Protein AF-A0A0E4CWG3-F1 (afdb_monomer)

Sequence (266 aa):
MKKIKLLLVSVLAFASIASSASASPVNPDKNQQAAKTTTDVVVDGTLVGTRTTSIELKRESIGDNVTVNMISTTHYDLLPSATNEQKDFYQDKTESTVIEKADNQYYVDGVKLDDTATTEPIIDLGVNKNPLNALAASTDSGGIPEISHYYGNYQTYYFASYDSFKFWTGWGPAGNSVQKSNVSINNPYTSLAIMNISSFASYHSSMKLNTLSLMEILGLAAINIPDVIGAIVAGGAAAVQASMVYDAYNNAHDTLSAAYGYISHM

Organism: NCBI:txid1073571

Foldseek 3Di:
DDDDPPPPPPPPQPQPDDPPPPPDPDDQPLQKDKDKGKGFQAFQNDGFWIKIKMWIWGWDDDPPKIKIKIKIWIDTDTDPPHDPVRVVVDHIDIDIWIWIQDPNWIDINNHTDDPPPAPAFADDPDDDDDDDDDPDPFPTKAADVQAWIKGHDLFFIKTKHALAADRRHYRGYDHDMDIDGRHGPPPPLNSLLSSLRSQLRVLSVQLVVLLVVLCVVVVHSGDHPCRLSVQLRVGDPSNNSSVSNVVSRVSSSVSRNSSRVSRVVD

Secondary structure (DSSP, 8-state):
-----------------------S-----TTEEEEEEEEEEEETTEEEEEEEEEEEEEEEEETTEEEEEEEEEEEEEE-TTS-HHHHHHS--EEEEEEEEEETTEEEETTEEPPTTS--S-S-------------TT-SEEEEETTTEEEEE-SSEEEEEEEEEEETTTTSEEEEEEEEEEEEETTSTTHHHHHHHHHHHHHHHHHHHHHHHHHHHHHT-S---HHHHHHHHHH-SHHHHHHHHHHHHHHHHHHHHHHHHHHHHT-

Structure (mmCIF, N/CA/C/O backbone):
data_AF-A0A0E4CWG3-F1
#
_entry.id   AF-A0A0E4CWG3-F1
#
loop_
_atom_site.group_PDB
_atom_site.id
_atom_site.type_symbol
_atom_site.label_atom_id
_atom_site.label_alt_id
_atom_site.label_comp_id
_atom_site.label_asym_id
_atom_site.label_entity_id
_atom_site.label_seq_id
_atom_site.pdbx_PDB_ins_code
_atom_site.Cartn_x
_atom_site.Cartn_y
_atom_site.Cartn_z
_atom_site.occupancy
_atom_site.B_iso_or_equiv
_atom_site.auth_seq_id
_atom_site.auth_comp_id
_atom_site.auth_asym_id
_atom_site.auth_atom_id
_atom_site.pdbx_PDB_model_num
ATOM 1 N N . MET A 1 1 ? 36.899 -33.242 -3.451 1.00 35.16 1 MET A N 1
ATOM 2 C CA . MET A 1 1 ? 36.875 -32.565 -2.130 1.00 35.16 1 MET A CA 1
ATOM 3 C C . MET A 1 1 ? 37.228 -31.095 -2.309 1.00 35.16 1 MET A C 1
ATOM 5 O O . MET A 1 1 ? 38.195 -30.835 -3.010 1.00 35.16 1 MET A O 1
ATOM 9 N N . LYS A 1 2 ? 36.501 -30.208 -1.601 1.00 25.72 2 LYS A N 1
ATOM 10 C CA . LYS A 1 2 ? 36.648 -28.733 -1.488 1.00 25.72 2 LYS A CA 1
ATOM 11 C C . LYS A 1 2 ? 36.091 -27.924 -2.677 1.00 25.72 2 LYS A C 1
ATOM 13 O O . LYS A 1 2 ? 36.532 -28.133 -3.789 1.00 25.72 2 LYS A O 1
ATOM 18 N N . LYS A 1 3 ? 35.175 -26.959 -2.530 1.00 26.09 3 LYS A N 1
ATOM 19 C CA . LYS A 1 3 ? 34.347 -26.465 -1.410 1.00 26.09 3 LYS A CA 1
ATOM 20 C C . LYS A 1 3 ? 33.074 -25.874 -2.041 1.00 26.09 3 LYS A C 1
ATOM 22 O O . LYS A 1 3 ? 33.179 -25.006 -2.898 1.00 26.09 3 LYS A O 1
ATOM 27 N N . ILE A 1 4 ? 31.905 -26.331 -1.597 1.00 32.53 4 ILE A N 1
ATOM 28 C CA . ILE A 1 4 ? 30.614 -25.678 -1.846 1.00 32.53 4 ILE A CA 1
ATOM 29 C C . ILE A 1 4 ? 30.658 -24.313 -1.145 1.00 32.53 4 ILE A C 1
ATOM 31 O O . ILE A 1 4 ? 30.843 -24.258 0.070 1.00 32.53 4 ILE A O 1
ATOM 35 N N . LYS A 1 5 ? 30.525 -23.219 -1.900 1.00 24.06 5 LYS A N 1
ATOM 36 C CA . LYS A 1 5 ? 30.144 -21.911 -1.355 1.00 24.06 5 LYS A CA 1
ATOM 37 C C . LYS A 1 5 ? 28.658 -21.727 -1.637 1.00 24.06 5 LYS A C 1
ATOM 39 O O . LYS A 1 5 ? 28.269 -21.185 -2.662 1.00 24.06 5 LYS A O 1
ATOM 44 N N . LEU A 1 6 ? 27.855 -22.271 -0.731 1.00 24.25 6 LEU A N 1
ATOM 45 C CA . LEU A 1 6 ? 26.431 -22.007 -0.623 1.00 24.25 6 LEU A CA 1
ATOM 46 C C . LEU A 1 6 ? 26.303 -20.592 -0.040 1.00 24.25 6 LEU A C 1
ATOM 48 O O . LEU A 1 6 ? 26.541 -20.396 1.149 1.00 24.25 6 LEU A O 1
ATOM 52 N N . LEU A 1 7 ? 26.024 -19.597 -0.878 1.00 25.14 7 LEU A N 1
ATOM 53 C CA . LEU A 1 7 ? 25.615 -18.275 -0.410 1.00 25.14 7 LEU A CA 1
ATOM 54 C C . LEU A 1 7 ? 24.086 -18.304 -0.319 1.00 25.14 7 LEU A C 1
ATOM 56 O O . LEU A 1 7 ? 23.386 -17.961 -1.265 1.00 25.14 7 LEU A O 1
ATOM 60 N N . LEU A 1 8 ? 23.577 -18.795 0.817 1.00 24.08 8 LEU A N 1
ATOM 61 C CA . LEU A 1 8 ? 22.248 -18.408 1.284 1.00 24.08 8 LEU A CA 1
ATOM 62 C C . LEU A 1 8 ? 22.321 -16.902 1.542 1.00 24.08 8 LEU A C 1
ATOM 64 O O . LEU A 1 8 ? 22.876 -16.482 2.555 1.00 24.08 8 LEU A O 1
ATOM 68 N N . VAL A 1 9 ? 21.781 -16.086 0.642 1.00 24.75 9 VAL A N 1
ATOM 69 C CA . VAL A 1 9 ? 21.406 -14.715 0.999 1.00 24.75 9 VAL A CA 1
ATOM 70 C C . VAL A 1 9 ? 19.991 -14.801 1.555 1.00 24.75 9 VAL A C 1
ATOM 72 O O . VAL A 1 9 ? 18.997 -14.563 0.882 1.00 24.75 9 VAL A O 1
ATOM 75 N N . SER A 1 10 ? 19.911 -15.261 2.801 1.00 24.61 10 SER A N 1
ATOM 76 C CA . SER A 1 10 ? 18.737 -15.099 3.643 1.00 24.61 10 SER A CA 1
ATOM 77 C C . SER A 1 10 ? 18.648 -13.621 4.016 1.00 24.61 10 SER A C 1
ATOM 79 O O . SER A 1 10 ? 19.323 -13.180 4.948 1.00 24.61 10 SER A O 1
ATOM 81 N N . VAL A 1 11 ? 17.853 -12.844 3.281 1.00 27.64 11 VAL A N 1
ATOM 82 C CA . VAL A 1 11 ? 17.458 -11.503 3.723 1.00 27.64 11 VAL A CA 1
ATOM 83 C C . VAL A 1 11 ? 16.444 -11.693 4.851 1.00 27.64 11 VAL A C 1
ATOM 85 O O . VAL A 1 11 ? 15.237 -11.722 4.633 1.00 27.64 11 VAL A O 1
ATOM 88 N N . LEU A 1 12 ? 16.945 -11.900 6.072 1.00 25.50 12 LEU A N 1
ATOM 89 C CA . LEU A 1 12 ? 16.175 -11.588 7.270 1.00 25.50 12 LEU A CA 1
ATOM 90 C C . LEU A 1 12 ? 16.047 -10.063 7.303 1.00 25.50 12 LEU A C 1
ATOM 92 O O . LEU A 1 12 ? 16.947 -9.370 7.774 1.00 25.50 12 LEU A O 1
ATOM 96 N N . ALA A 1 13 ? 14.942 -9.545 6.773 1.00 26.50 13 ALA A N 1
ATOM 97 C CA . ALA A 1 13 ? 14.514 -8.190 7.073 1.00 26.50 13 ALA A CA 1
ATOM 98 C C . ALA A 1 13 ? 14.106 -8.169 8.552 1.00 26.50 13 ALA A C 1
ATOM 100 O O . ALA A 1 13 ? 13.022 -8.619 8.927 1.00 26.50 13 ALA A O 1
ATOM 101 N N . PHE A 1 14 ? 15.019 -7.724 9.412 1.00 25.73 14 PHE A N 1
ATOM 102 C CA . PHE A 1 14 ? 14.697 -7.414 10.795 1.00 25.73 14 PHE A CA 1
ATOM 103 C C . PHE A 1 14 ? 13.795 -6.180 10.791 1.00 25.73 14 PHE A C 1
ATOM 105 O O . PHE A 1 14 ? 14.273 -5.057 10.678 1.00 25.73 14 PHE A O 1
ATOM 112 N N . ALA A 1 15 ? 12.485 -6.387 10.918 1.00 29.69 15 ALA A N 1
ATOM 113 C CA . ALA A 1 15 ? 11.598 -5.331 11.375 1.00 29.69 15 ALA A CA 1
ATOM 114 C C . ALA A 1 15 ? 11.990 -5.021 12.826 1.00 29.69 15 ALA A C 1
ATOM 116 O O . ALA A 1 15 ? 11.750 -5.821 13.733 1.00 29.69 15 ALA A O 1
ATOM 117 N N . SER A 1 16 ? 12.655 -3.890 13.055 1.00 27.64 16 SER A N 1
ATOM 118 C CA . SER A 1 16 ? 12.781 -3.340 14.397 1.00 27.64 16 SER A CA 1
ATOM 119 C C . SER A 1 16 ? 11.376 -2.973 14.864 1.00 27.64 16 SER A C 1
ATOM 121 O O . SER A 1 16 ? 10.745 -2.042 14.367 1.00 27.64 16 SER A O 1
ATOM 123 N N . ILE A 1 17 ? 10.866 -3.771 15.801 1.00 36.44 17 ILE A N 1
ATOM 124 C CA . ILE A 1 17 ? 9.647 -3.483 16.550 1.00 36.44 17 ILE A CA 1
ATOM 125 C C . ILE A 1 17 ? 9.762 -2.049 17.066 1.00 36.44 17 ILE A C 1
ATOM 127 O O . ILE A 1 17 ? 10.782 -1.670 17.648 1.00 36.44 17 ILE A O 1
ATOM 131 N N . ALA A 1 18 ? 8.726 -1.260 16.791 1.00 36.38 18 ALA A N 1
ATOM 132 C CA . ALA A 1 18 ? 8.641 0.140 17.150 1.00 36.38 18 ALA A CA 1
ATOM 133 C C . ALA A 1 18 ? 9.051 0.356 18.612 1.00 36.38 18 ALA A C 1
ATOM 135 O O . ALA A 1 18 ? 8.458 -0.202 19.536 1.00 36.38 18 ALA A O 1
ATOM 136 N N . SER A 1 19 ? 10.034 1.228 18.826 1.00 30.53 19 SER A N 1
ATOM 137 C CA . SER A 1 19 ? 10.180 1.915 20.099 1.00 30.53 19 SER A CA 1
ATOM 138 C C . SER A 1 19 ? 8.926 2.764 20.275 1.00 30.53 19 SER A C 1
ATOM 140 O O . SER A 1 19 ? 8.852 3.885 19.771 1.00 30.53 19 SER A O 1
ATOM 142 N N . SER A 1 20 ? 7.919 2.250 20.979 1.00 35.59 20 SER A N 1
ATOM 143 C CA . SER A 1 20 ? 6.943 3.126 21.610 1.00 35.59 20 SER A CA 1
ATOM 144 C C . SER A 1 20 ? 7.749 4.002 22.567 1.00 35.59 20 SER A C 1
ATOM 146 O O . SER A 1 20 ? 8.185 3.534 23.622 1.00 35.59 20 SER A O 1
ATOM 148 N N . ALA A 1 21 ? 8.037 5.244 22.182 1.00 28.30 21 ALA A N 1
ATOM 149 C CA . ALA A 1 21 ? 8.562 6.244 23.099 1.00 28.30 21 ALA A CA 1
ATOM 150 C C . ALA A 1 21 ? 7.437 6.622 24.075 1.00 28.30 21 ALA A C 1
ATOM 152 O O . ALA A 1 21 ? 6.878 7.710 24.033 1.00 28.30 21 ALA A O 1
ATOM 153 N N . SER A 1 22 ? 7.079 5.678 24.941 1.00 33.44 22 SER A N 1
ATOM 154 C CA . SER A 1 22 ? 6.132 5.841 26.032 1.00 33.44 22 SER A CA 1
ATOM 155 C C . SER A 1 22 ? 6.917 6.364 27.229 1.00 33.44 22 SER A C 1
ATOM 157 O O . SER A 1 22 ? 7.210 5.634 28.175 1.00 33.44 22 SER A O 1
ATOM 159 N N . ALA A 1 23 ? 7.327 7.630 27.180 1.00 29.03 23 ALA A N 1
ATOM 160 C CA . ALA A 1 23 ? 7.801 8.310 28.376 1.00 29.03 23 ALA A CA 1
ATOM 161 C C . ALA A 1 23 ? 6.583 8.713 29.228 1.00 29.03 23 ALA A C 1
ATOM 163 O O . ALA A 1 23 ? 6.092 9.832 29.126 1.00 29.03 23 ALA A O 1
ATOM 164 N N . SER A 1 24 ? 6.136 7.769 30.065 1.00 27.70 24 SER A N 1
ATOM 165 C CA . SER A 1 24 ? 5.237 7.867 31.238 1.00 27.70 24 SER A CA 1
ATOM 166 C C . SER A 1 24 ? 3.990 6.977 31.152 1.00 27.70 24 SER A C 1
ATOM 168 O O . SER A 1 24 ? 3.341 6.922 30.107 1.00 27.70 24 SER A O 1
ATOM 170 N N . PRO A 1 25 ? 3.611 6.304 32.260 1.00 33.31 25 PRO A N 1
ATOM 171 C CA . PRO A 1 25 ? 2.405 5.495 32.345 1.00 33.31 25 PRO A CA 1
ATOM 172 C C . PRO A 1 25 ? 1.206 6.431 32.512 1.00 33.31 25 PRO A C 1
ATOM 174 O O . PRO A 1 25 ? 0.713 6.657 33.615 1.00 33.31 25 PRO A O 1
ATOM 177 N N . VAL A 1 26 ? 0.755 7.021 31.413 1.00 36.81 26 VAL A N 1
ATOM 178 C CA . VAL A 1 26 ? -0.563 7.641 31.328 1.00 36.81 26 VAL A CA 1
ATOM 179 C C . VAL A 1 26 ? -1.387 6.710 30.462 1.00 36.81 26 VAL A C 1
ATOM 181 O O . VAL A 1 26 ? -0.957 6.324 29.380 1.00 36.81 26 VAL A O 1
ATOM 184 N N . ASN A 1 27 ? -2.530 6.288 30.994 1.00 41.50 27 ASN A N 1
ATOM 185 C CA . ASN A 1 27 ? -3.571 5.562 30.277 1.00 41.50 27 ASN A CA 1
ATOM 186 C C . ASN A 1 27 ? -3.651 6.107 28.833 1.00 41.50 27 ASN A C 1
ATOM 188 O O . ASN A 1 27 ? -3.904 7.307 28.706 1.00 41.50 27 ASN A O 1
ATOM 192 N N . PRO A 1 28 ? -3.339 5.325 27.778 1.00 55.28 28 PRO A N 1
ATOM 193 C CA . PRO A 1 28 ? -3.243 5.870 26.429 1.00 55.28 28 PRO A CA 1
ATOM 194 C C . PRO A 1 28 ? -4.577 6.527 26.089 1.00 55.28 28 PRO A C 1
ATOM 196 O O . PRO A 1 28 ? -5.628 5.888 26.194 1.00 55.28 28 PRO A O 1
ATOM 199 N N . ASP A 1 29 ? -4.540 7.820 25.769 1.00 67.25 29 ASP A N 1
ATOM 200 C CA . ASP A 1 29 ? -5.747 8.568 25.457 1.00 67.25 29 ASP A CA 1
ATOM 201 C C . ASP A 1 29 ? -6.404 7.922 24.235 1.00 67.25 29 ASP A C 1
ATOM 203 O O . ASP A 1 29 ? -5.864 7.926 23.132 1.00 67.25 29 ASP A O 1
ATOM 207 N N . LYS A 1 30 ? -7.585 7.324 24.420 1.00 72.75 30 LYS A N 1
ATOM 208 C CA . LYS A 1 30 ? -8.320 6.716 23.305 1.00 72.75 30 LYS A CA 1
ATOM 209 C C . LYS A 1 30 ? -8.712 7.756 22.253 1.00 72.75 30 LYS A C 1
ATOM 211 O O . LYS A 1 30 ? -8.957 7.375 21.109 1.00 72.75 30 LYS A O 1
ATOM 216 N N . ASN A 1 31 ? -8.763 9.033 22.627 1.00 79.88 31 ASN A N 1
ATOM 217 C CA . ASN A 1 31 ? -9.139 10.133 21.749 1.00 79.88 31 ASN A CA 1
ATOM 218 C C . ASN A 1 31 ? -7.967 10.648 20.909 1.00 79.88 31 ASN A C 1
ATOM 220 O O . ASN A 1 31 ? -8.202 11.246 19.861 1.00 79.88 31 ASN A O 1
ATOM 224 N N . GLN A 1 32 ? -6.722 10.383 21.319 1.00 85.56 32 GLN A N 1
ATOM 225 C CA . GLN A 1 32 ? -5.542 10.736 20.540 1.00 85.56 32 GLN A CA 1
ATOM 226 C C . GLN A 1 32 ? -4.470 9.655 20.624 1.00 85.56 32 GLN A C 1
ATOM 228 O O . GLN A 1 32 ? -3.886 9.401 21.675 1.00 85.56 32 GLN A O 1
ATOM 233 N N . GLN A 1 33 ? -4.177 9.037 19.486 1.00 84.88 33 GLN A N 1
ATOM 234 C CA . GLN A 1 33 ? -3.224 7.937 19.399 1.00 84.88 33 GLN A CA 1
ATOM 235 C C . GLN A 1 33 ? -2.262 8.206 18.253 1.00 84.88 33 GLN A C 1
ATOM 237 O O . GLN A 1 33 ? -2.655 8.766 17.235 1.00 84.88 33 GLN A O 1
ATOM 242 N N . ALA A 1 34 ? -1.005 7.812 18.411 1.00 85.50 34 ALA A N 1
ATOM 243 C CA . ALA A 1 34 ? -0.015 7.973 17.363 1.00 85.50 34 ALA A CA 1
ATOM 244 C C . ALA A 1 34 ? 0.946 6.793 17.339 1.00 85.50 34 ALA A C 1
ATOM 246 O O . ALA A 1 34 ? 1.256 6.204 18.377 1.00 85.50 34 ALA A O 1
ATOM 247 N N . ALA A 1 35 ? 1.441 6.473 16.153 1.00 86.56 35 ALA A N 1
ATOM 248 C CA . ALA A 1 35 ? 2.487 5.488 15.979 1.00 86.56 35 ALA A CA 1
ATOM 249 C C . ALA A 1 35 ? 3.380 5.826 14.802 1.00 86.56 35 ALA A C 1
ATOM 251 O O . ALA A 1 35 ? 2.999 6.544 13.883 1.00 86.56 35 ALA A O 1
ATOM 252 N N . LYS A 1 36 ? 4.588 5.277 14.848 1.00 86.19 36 LYS A N 1
ATOM 253 C CA . LYS A 1 36 ? 5.618 5.497 13.849 1.00 86.19 36 LYS A CA 1
ATOM 254 C C . LYS A 1 36 ? 6.282 4.171 13.529 1.00 86.19 36 LYS A C 1
ATOM 256 O O . LYS A 1 36 ? 6.679 3.445 14.439 1.00 86.19 36 LYS A O 1
ATOM 261 N N . THR A 1 37 ? 6.406 3.871 12.247 1.00 84.00 37 THR A N 1
ATOM 262 C CA . THR A 1 37 ? 7.127 2.702 11.742 1.00 84.00 37 THR A CA 1
ATOM 263 C C . THR A 1 37 ? 8.147 3.147 10.715 1.00 84.00 37 THR A C 1
ATOM 265 O O . THR A 1 37 ? 7.917 4.104 9.979 1.00 84.00 37 THR A O 1
ATOM 268 N N . THR A 1 38 ? 9.284 2.463 10.678 1.00 84.12 38 THR A N 1
ATOM 269 C CA . THR A 1 38 ? 10.325 2.697 9.682 1.00 84.12 38 THR A CA 1
ATOM 270 C C . THR A 1 38 ? 10.649 1.370 9.018 1.00 84.12 38 THR A C 1
ATOM 272 O O . THR A 1 38 ? 10.853 0.366 9.697 1.00 84.12 38 THR A O 1
ATOM 275 N N . THR A 1 39 ? 10.664 1.364 7.693 1.00 82.44 39 THR A N 1
ATOM 276 C CA . THR A 1 39 ? 10.938 0.187 6.869 1.00 82.44 39 THR A CA 1
ATOM 277 C C . THR A 1 39 ? 11.930 0.543 5.779 1.00 82.44 39 THR A C 1
ATOM 279 O O . THR A 1 39 ? 11.876 1.645 5.234 1.00 82.44 39 THR A O 1
ATOM 282 N N . ASP A 1 40 ? 12.784 -0.401 5.413 1.00 84.75 40 ASP A N 1
ATOM 283 C CA . ASP A 1 40 ? 13.689 -0.235 4.281 1.00 84.75 40 ASP A CA 1
ATOM 284 C C . ASP A 1 40 ? 12.913 -0.076 2.967 1.00 84.75 40 ASP A C 1
ATOM 286 O O . ASP A 1 40 ? 11.903 -0.746 2.723 1.00 84.75 40 ASP A O 1
ATOM 290 N N . VAL A 1 41 ? 13.411 0.805 2.102 1.00 81.56 41 VAL A N 1
ATOM 291 C CA . VAL A 1 41 ? 12.978 0.906 0.708 1.00 81.56 41 VAL A CA 1
ATOM 292 C C . VAL A 1 41 ? 14.002 0.167 -0.131 1.00 81.56 41 VAL A C 1
ATOM 294 O O . VAL A 1 41 ? 15.169 0.557 -0.194 1.00 81.56 41 VAL A O 1
ATOM 297 N N . VAL A 1 42 ? 13.562 -0.918 -0.760 1.00 79.88 42 VAL A N 1
ATOM 298 C CA . VAL A 1 42 ? 14.399 -1.776 -1.597 1.00 79.88 42 VAL A CA 1
ATOM 299 C C . VAL A 1 42 ? 13.823 -1.785 -3.007 1.00 79.88 42 VAL A C 1
ATOM 301 O O . VAL A 1 42 ? 12.647 -2.093 -3.193 1.00 79.88 42 VAL A O 1
ATOM 304 N N . VAL A 1 43 ? 14.655 -1.454 -3.992 1.00 78.69 43 VAL A N 1
ATOM 305 C CA . VAL A 1 43 ? 14.322 -1.486 -5.424 1.00 78.69 43 VAL A CA 1
ATOM 306 C C . VAL A 1 43 ? 15.359 -2.365 -6.109 1.00 78.69 43 VAL A C 1
ATOM 308 O O . VAL A 1 43 ? 16.549 -2.142 -5.906 1.00 78.69 43 VAL A O 1
ATOM 311 N N . ASP A 1 44 ? 14.919 -3.376 -6.864 1.00 73.31 44 ASP A N 1
ATOM 312 C CA . ASP A 1 44 ? 15.808 -4.386 -7.474 1.00 73.31 44 ASP A CA 1
ATOM 313 C C . ASP A 1 44 ? 16.844 -4.944 -6.471 1.00 73.31 44 ASP A C 1
ATOM 315 O O . ASP A 1 44 ? 18.060 -4.801 -6.613 1.00 73.31 44 ASP A O 1
ATOM 319 N N . GLY A 1 45 ? 16.360 -5.455 -5.333 1.00 70.75 45 GLY A N 1
ATOM 320 C CA . GLY A 1 45 ? 17.215 -6.037 -4.287 1.00 70.75 45 GLY A CA 1
ATOM 321 C C . GLY A 1 45 ? 18.213 -5.071 -3.627 1.00 70.75 45 GLY A C 1
ATOM 322 O O . GLY A 1 45 ? 18.953 -5.478 -2.731 1.00 70.75 45 GLY A O 1
ATOM 323 N N . THR A 1 46 ? 18.222 -3.799 -4.024 1.00 78.38 46 THR A N 1
ATOM 324 C CA . THR A 1 46 ? 19.154 -2.781 -3.551 1.00 78.38 46 THR A CA 1
ATOM 325 C C . THR A 1 46 ? 18.448 -1.859 -2.574 1.00 78.38 46 THR A C 1
ATOM 327 O O . THR A 1 46 ? 17.394 -1.303 -2.877 1.00 78.38 46 THR A O 1
ATOM 330 N N . LEU A 1 47 ? 19.034 -1.678 -1.390 1.00 84.38 47 LEU A N 1
ATOM 331 C CA . LEU A 1 47 ? 18.573 -0.680 -0.430 1.00 84.38 47 LEU A CA 1
ATOM 332 C C . LEU A 1 47 ? 18.775 0.720 -1.024 1.00 84.38 47 LEU A C 1
ATOM 334 O O . LEU A 1 47 ? 19.905 1.105 -1.328 1.00 84.38 47 LEU A O 1
ATOM 338 N N . VAL A 1 48 ? 17.692 1.480 -1.167 1.00 88.00 48 VAL A N 1
ATOM 339 C CA . VAL A 1 48 ? 17.719 2.851 -1.706 1.00 88.00 48 VAL A CA 1
ATOM 340 C C . VAL A 1 48 ? 17.425 3.912 -0.650 1.00 88.00 48 VAL A C 1
ATOM 342 O O . VAL A 1 48 ? 17.679 5.090 -0.886 1.00 88.00 48 VAL A O 1
ATOM 345 N N . GLY A 1 49 ? 16.936 3.519 0.526 1.00 90.88 49 GLY A N 1
ATOM 346 C CA . GLY A 1 49 ? 16.609 4.437 1.610 1.00 90.88 49 GLY A CA 1
ATOM 347 C C . GLY A 1 49 ? 15.747 3.793 2.680 1.00 90.88 49 GLY A C 1
ATOM 348 O O . GLY A 1 49 ? 15.572 2.574 2.710 1.00 90.88 49 GLY A O 1
ATOM 349 N N . THR A 1 50 ? 15.168 4.630 3.531 1.00 90.81 50 THR A N 1
ATOM 350 C CA . THR A 1 50 ? 14.157 4.222 4.506 1.00 90.81 50 THR A CA 1
ATOM 351 C C . THR A 1 50 ? 12.870 5.008 4.299 1.00 90.81 50 THR A C 1
ATOM 353 O O . THR A 1 50 ? 12.882 6.180 3.927 1.00 90.81 50 THR A O 1
ATOM 356 N N . ARG A 1 51 ? 11.745 4.342 4.538 1.00 89.50 51 ARG A N 1
ATOM 357 C CA . ARG A 1 51 ? 10.409 4.926 4.570 1.00 89.50 51 ARG A CA 1
ATOM 358 C C . ARG A 1 51 ? 9.947 4.943 6.009 1.00 89.50 51 ARG A C 1
ATOM 360 O O . ARG A 1 51 ? 9.872 3.896 6.648 1.00 89.50 51 ARG A O 1
ATOM 367 N N . THR A 1 52 ? 9.588 6.113 6.498 1.00 89.69 52 THR A N 1
ATOM 368 C CA . THR A 1 52 ? 8.983 6.295 7.809 1.00 89.69 52 THR A CA 1
ATOM 369 C C . THR A 1 52 ? 7.513 6.639 7.641 1.00 89.69 52 THR A C 1
ATOM 371 O O . THR A 1 52 ? 7.192 7.656 7.042 1.00 89.69 52 THR A O 1
ATOM 374 N N . THR A 1 53 ? 6.619 5.820 8.186 1.00 88.25 53 THR A N 1
ATOM 375 C CA . THR A 1 53 ? 5.172 6.076 8.207 1.00 88.25 53 THR A CA 1
ATOM 376 C C . THR A 1 53 ? 4.752 6.453 9.619 1.00 88.25 53 THR A C 1
ATOM 378 O O . THR A 1 53 ? 4.994 5.699 10.564 1.00 88.25 53 THR A O 1
ATOM 381 N N . SER A 1 54 ? 4.146 7.627 9.769 1.00 90.00 54 SER A N 1
ATOM 382 C CA . SER A 1 54 ? 3.553 8.104 11.018 1.00 90.00 54 SER A CA 1
ATOM 383 C C . SER A 1 54 ? 2.038 8.116 10.875 1.00 90.00 54 SER A C 1
ATOM 385 O O . SER A 1 54 ? 1.521 8.742 9.958 1.00 90.00 54 SER A O 1
ATOM 387 N N . ILE A 1 55 ? 1.342 7.439 11.780 1.00 90.12 55 ILE A N 1
ATOM 388 C CA . ILE A 1 55 ? -0.116 7.441 11.870 1.00 90.12 55 ILE A CA 1
ATOM 389 C C . ILE A 1 55 ? -0.507 8.259 13.092 1.00 90.12 55 ILE A C 1
ATOM 391 O O . ILE A 1 55 ? -0.015 7.990 14.188 1.00 90.12 55 ILE A O 1
ATOM 395 N N . GLU A 1 56 ? -1.423 9.203 12.921 1.00 92.31 56 GLU A N 1
ATOM 396 C CA . GLU A 1 56 ? -2.107 9.907 14.002 1.00 92.31 56 GLU A CA 1
ATOM 397 C C . GLU A 1 56 ? -3.612 9.666 13.901 1.00 92.31 56 GLU A C 1
ATOM 399 O O . GLU A 1 56 ? -4.205 9.810 12.836 1.00 92.31 56 GLU A O 1
ATOM 404 N N . LEU A 1 57 ? -4.242 9.323 15.020 1.00 91.94 57 LEU A N 1
ATOM 405 C CA . LEU A 1 57 ? -5.681 9.129 15.138 1.00 91.94 57 LEU A CA 1
ATOM 406 C C . LEU A 1 57 ? -6.241 10.170 16.094 1.00 91.94 57 LEU A C 1
ATOM 408 O O . LEU A 1 57 ? -5.796 10.261 17.241 1.00 91.94 57 LEU A O 1
ATOM 412 N N . LYS A 1 58 ? -7.246 10.913 15.637 1.00 92.50 58 LYS A N 1
ATOM 413 C CA . LYS A 1 58 ? -8.058 11.804 16.472 1.00 92.50 58 LYS A CA 1
ATOM 414 C C . LYS A 1 58 ? -9.483 11.290 16.475 1.00 92.50 58 LYS A C 1
ATOM 416 O O . LYS A 1 58 ? -10.124 11.254 15.429 1.00 92.50 58 LYS A O 1
ATOM 421 N N . ARG A 1 59 ? -9.952 10.856 17.638 1.00 91.50 59 ARG A N 1
ATOM 422 C CA . ARG A 1 59 ? -11.256 10.222 17.816 1.00 91.50 59 ARG A CA 1
ATOM 423 C C . ARG A 1 59 ? -12.185 11.137 18.602 1.00 91.50 59 ARG A C 1
ATOM 425 O O . ARG A 1 59 ? -11.858 11.568 19.704 1.00 91.50 59 ARG A O 1
ATOM 432 N N . GLU A 1 60 ? -13.374 11.343 18.059 1.00 92.31 60 GLU A N 1
ATOM 433 C CA . GLU A 1 60 ? -14.479 12.069 18.674 1.00 92.31 60 GLU A CA 1
ATOM 434 C C . GLU A 1 60 ? -15.675 11.125 18.832 1.00 92.31 60 GLU A C 1
ATOM 436 O O . GLU A 1 60 ? -15.940 10.287 17.972 1.00 92.31 60 GLU A O 1
ATOM 441 N N . SER A 1 61 ? -16.380 11.215 19.961 1.00 89.88 61 SER A N 1
ATOM 442 C CA . SER A 1 61 ? -17.501 10.327 20.286 1.00 89.88 61 SER A CA 1
ATOM 443 C C . SER A 1 61 ? -18.670 11.152 20.800 1.00 89.88 61 SER A C 1
ATOM 445 O O . SER A 1 61 ? -18.527 11.878 21.786 1.00 89.88 61 SER A O 1
ATOM 447 N N . ILE A 1 62 ? -19.828 11.019 20.158 1.00 88.88 62 ILE A N 1
ATOM 448 C CA . ILE A 1 62 ? -21.077 11.679 20.547 1.00 88.88 62 ILE A CA 1
ATOM 449 C C . ILE A 1 62 ? -22.153 10.598 20.661 1.00 88.88 62 ILE A C 1
ATOM 451 O O . ILE A 1 62 ? -22.690 10.125 19.661 1.00 88.88 62 ILE A O 1
ATOM 455 N N . GLY A 1 63 ? -22.454 10.182 21.893 1.00 85.62 63 GLY A N 1
ATOM 456 C CA . GLY A 1 63 ? -23.275 8.990 22.123 1.00 85.62 63 GLY A CA 1
ATOM 457 C C . GLY A 1 63 ? -22.599 7.744 21.543 1.00 85.62 63 GLY A C 1
ATOM 458 O O . GLY A 1 63 ? -21.405 7.537 21.763 1.00 85.62 63 GLY A O 1
ATOM 459 N N . ASP A 1 64 ? -23.354 6.954 20.778 1.00 86.38 64 ASP A N 1
ATOM 460 C CA . ASP A 1 64 ? -22.852 5.756 20.088 1.00 86.38 64 ASP A CA 1
ATOM 461 C C . ASP A 1 64 ? -22.142 6.067 18.762 1.00 86.38 64 ASP A C 1
ATOM 463 O O . ASP A 1 64 ? -21.503 5.182 18.181 1.00 86.38 64 ASP A O 1
ATOM 467 N N . ASN A 1 65 ? -22.233 7.315 18.293 1.00 91.88 65 ASN A N 1
ATOM 468 C CA . ASN A 1 65 ? -21.577 7.749 17.072 1.00 91.88 65 ASN A CA 1
ATOM 469 C C . ASN A 1 65 ? -20.119 8.099 17.359 1.00 91.88 65 ASN A C 1
ATOM 471 O O . ASN A 1 65 ? -19.796 8.767 18.348 1.00 91.88 65 ASN A O 1
ATOM 475 N N . VAL A 1 66 ? -19.238 7.642 16.479 1.00 93.88 66 VAL A N 1
ATOM 476 C CA . VAL A 1 66 ? -17.794 7.815 16.605 1.00 93.88 66 VAL A CA 1
ATOM 477 C C . VAL A 1 66 ? -17.239 8.267 15.268 1.00 93.88 66 VAL A C 1
ATOM 479 O O . VAL A 1 66 ? -17.510 7.630 14.256 1.00 93.88 66 VAL A O 1
ATOM 482 N N . THR A 1 67 ? -16.401 9.293 15.287 1.00 95.00 67 THR A N 1
ATOM 483 C CA . THR A 1 67 ? -15.637 9.752 14.127 1.00 95.00 67 THR A CA 1
ATOM 484 C C . THR A 1 67 ? -14.157 9.677 14.472 1.00 95.00 67 THR A C 1
ATOM 486 O O . THR A 1 67 ? -13.731 10.128 15.536 1.00 95.00 67 THR A O 1
ATOM 489 N N . VAL A 1 68 ? -13.360 9.086 13.590 1.00 95.25 68 VAL A N 1
ATOM 490 C CA . VAL A 1 68 ? -11.907 8.990 13.700 1.00 95.25 68 VAL A CA 1
ATOM 491 C C . VAL A 1 68 ? -11.295 9.649 12.475 1.00 95.25 68 VAL A C 1
ATOM 493 O O . VAL A 1 68 ? -11.471 9.176 11.357 1.00 95.25 68 VAL A O 1
ATOM 496 N N . ASN A 1 69 ? -10.553 10.731 12.684 1.00 95.56 69 ASN A N 1
ATOM 497 C CA . ASN A 1 69 ? -9.683 11.288 11.661 1.00 95.56 69 ASN A CA 1
ATOM 498 C C . ASN A 1 69 ? -8.324 10.589 11.757 1.00 95.56 69 ASN A C 1
ATOM 500 O O . ASN A 1 69 ? -7.604 10.758 12.748 1.00 95.56 69 ASN A O 1
ATOM 504 N N . MET A 1 70 ? -8.014 9.775 10.751 1.00 94.69 70 MET A N 1
ATOM 505 C CA . MET A 1 70 ? -6.720 9.132 10.582 1.00 94.69 70 MET A CA 1
ATOM 506 C C . MET A 1 70 ? -5.859 9.985 9.659 1.00 94.69 70 MET A C 1
ATOM 508 O O . MET A 1 70 ? -6.233 10.227 8.516 1.00 94.69 70 MET A O 1
ATOM 512 N N . ILE A 1 71 ? -4.690 10.394 10.135 1.00 93.88 71 ILE A N 1
ATOM 513 C CA . ILE A 1 71 ? -3.685 11.105 9.350 1.00 93.88 71 ILE A CA 1
ATOM 514 C C . ILE A 1 71 ? -2.484 10.180 9.195 1.00 93.88 71 ILE A C 1
ATOM 516 O O . ILE A 1 71 ? -1.858 9.808 10.186 1.00 93.88 71 ILE A O 1
ATOM 520 N N . SER A 1 72 ? -2.159 9.822 7.957 1.00 94.06 72 SER A N 1
ATOM 521 C CA . SER A 1 72 ? -0.951 9.076 7.613 1.00 94.06 72 SER A CA 1
ATOM 522 C C . SER A 1 72 ? 0.061 10.014 6.979 1.00 94.06 72 SER A C 1
ATOM 524 O O . SER A 1 72 ? -0.262 10.745 6.048 1.00 94.06 72 SER A O 1
ATOM 526 N N . THR A 1 73 ? 1.285 10.036 7.493 1.00 93.62 73 THR A N 1
ATOM 527 C CA . THR A 1 73 ? 2.398 10.800 6.924 1.00 93.62 73 THR A CA 1
ATOM 528 C C . THR A 1 73 ? 3.545 9.860 6.607 1.00 93.62 73 THR A C 1
ATOM 530 O O . THR A 1 73 ? 4.130 9.252 7.504 1.00 93.62 73 THR A O 1
ATOM 533 N N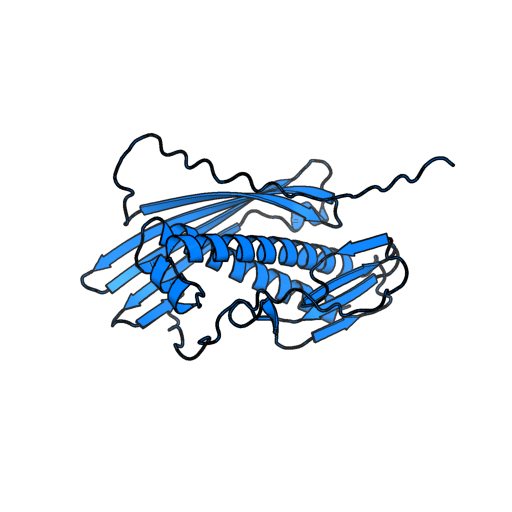 . THR A 1 74 ? 3.887 9.776 5.329 1.00 92.75 74 THR A N 1
ATOM 534 C CA . THR A 1 74 ? 5.038 9.037 4.825 1.00 92.75 74 THR A CA 1
ATOM 535 C C . THR A 1 74 ? 6.184 10.002 4.556 1.00 92.75 74 THR A C 1
ATOM 537 O O . THR A 1 74 ? 6.010 10.979 3.833 1.00 92.75 74 THR A O 1
ATOM 540 N N . HIS A 1 75 ? 7.351 9.702 5.121 1.00 94.50 75 HIS A N 1
ATOM 541 C CA . HIS A 1 75 ? 8.604 10.404 4.873 1.00 94.50 75 HIS A CA 1
ATOM 542 C C . HIS A 1 75 ? 9.655 9.445 4.310 1.00 94.50 75 HIS A C 1
ATOM 544 O O . HIS A 1 75 ? 9.823 8.342 4.844 1.00 94.50 75 HIS A O 1
ATOM 550 N N . TYR A 1 76 ? 10.379 9.871 3.279 1.00 92.62 76 TYR A N 1
ATOM 551 C CA . TYR A 1 76 ? 11.472 9.107 2.685 1.00 92.62 76 TYR A CA 1
ATOM 552 C C . TYR A 1 76 ? 12.830 9.738 2.989 1.00 92.62 76 TYR A C 1
ATOM 554 O O . TYR A 1 76 ? 13.112 10.869 2.602 1.00 92.62 76 TYR A O 1
ATOM 562 N N . ASP A 1 77 ? 13.706 8.958 3.619 1.00 94.94 77 ASP A N 1
ATOM 563 C CA . ASP A 1 77 ? 15.123 9.287 3.769 1.00 94.94 77 ASP A CA 1
ATOM 564 C C . ASP A 1 77 ? 15.927 8.420 2.794 1.00 94.94 77 ASP A C 1
ATOM 566 O O . ASP A 1 77 ? 16.216 7.245 3.055 1.00 94.94 77 ASP A O 1
ATOM 570 N N . LEU A 1 78 ? 16.184 8.971 1.607 1.00 94.25 78 LEU A N 1
ATOM 571 C CA . LEU A 1 78 ? 16.839 8.268 0.506 1.00 94.25 78 LEU A CA 1
ATOM 572 C C . LEU A 1 78 ? 18.360 8.389 0.592 1.00 94.25 78 LEU A C 1
ATOM 574 O O . LEU A 1 78 ? 18.916 9.462 0.828 1.00 94.25 78 LEU A O 1
ATOM 578 N N . LEU A 1 79 ? 19.051 7.285 0.312 1.00 92.56 79 LEU A N 1
ATOM 579 C CA . LEU A 1 79 ? 20.508 7.260 0.279 1.00 92.56 79 LEU A CA 1
ATOM 580 C C . LEU A 1 79 ? 21.042 8.167 -0.843 1.00 92.56 79 LEU A C 1
ATOM 582 O O . LEU A 1 79 ? 20.417 8.288 -1.900 1.00 92.56 79 LEU A O 1
ATOM 586 N N . PRO A 1 80 ? 22.257 8.734 -0.701 1.00 92.88 80 PRO A N 1
ATOM 587 C CA . PRO A 1 80 ? 22.885 9.515 -1.769 1.00 92.88 80 PRO A CA 1
ATOM 588 C C . PRO A 1 80 ? 23.021 8.754 -3.097 1.00 92.88 80 PRO A C 1
ATOM 590 O O . PRO A 1 80 ? 23.044 9.377 -4.157 1.00 92.88 80 PRO A O 1
ATOM 593 N N . SER A 1 81 ? 23.090 7.420 -3.029 1.00 89.31 81 SER A N 1
ATOM 594 C CA . SER A 1 81 ? 23.150 6.504 -4.170 1.00 89.31 81 SER A CA 1
ATOM 595 C C . SER A 1 81 ? 21.822 6.322 -4.909 1.00 89.31 81 SER A C 1
ATOM 597 O O . SER A 1 81 ? 21.833 5.736 -5.988 1.00 89.31 81 SER A O 1
A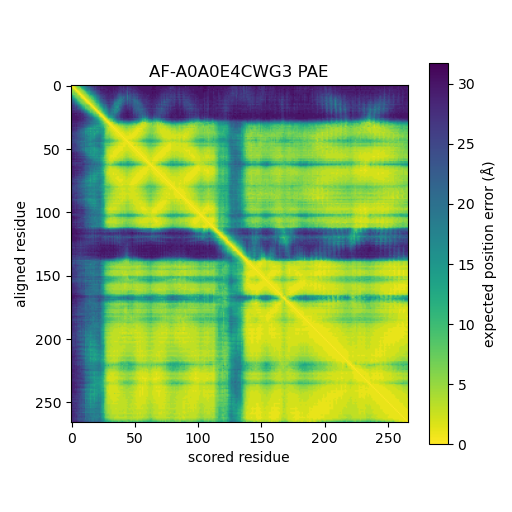TOM 599 N N . ALA A 1 82 ? 20.697 6.795 -4.363 1.00 89.69 82 ALA A N 1
ATOM 600 C CA . ALA A 1 82 ? 19.416 6.752 -5.056 1.00 89.69 82 ALA A CA 1
ATOM 601 C C . ALA A 1 82 ? 19.463 7.620 -6.325 1.00 89.69 82 ALA A C 1
ATOM 603 O O . ALA A 1 82 ? 19.961 8.755 -6.319 1.00 89.69 82 ALA A O 1
ATOM 604 N N . THR A 1 83 ? 18.932 7.074 -7.415 1.00 88.81 83 THR A N 1
ATOM 605 C CA . THR A 1 83 ? 18.830 7.758 -8.709 1.00 88.81 83 THR A CA 1
ATOM 606 C C . THR A 1 83 ? 17.857 8.938 -8.632 1.00 88.81 83 THR A C 1
ATOM 608 O O . THR A 1 83 ? 17.026 9.015 -7.727 1.00 88.81 83 THR A O 1
ATOM 611 N N . ASN A 1 84 ? 17.938 9.870 -9.586 1.00 89.38 84 ASN A N 1
ATOM 612 C CA . ASN A 1 84 ? 16.981 10.982 -9.647 1.00 89.38 84 ASN A CA 1
ATOM 613 C C . ASN A 1 84 ? 15.550 10.475 -9.865 1.00 89.38 84 ASN A C 1
ATOM 615 O O . ASN A 1 84 ? 14.647 10.939 -9.188 1.00 89.38 84 ASN A O 1
ATOM 619 N N . GLU A 1 85 ? 15.366 9.450 -10.700 1.00 86.81 85 GLU A N 1
ATOM 620 C CA . GLU A 1 85 ? 14.060 8.812 -10.910 1.00 86.81 85 GLU A CA 1
ATOM 621 C C . GLU A 1 85 ? 13.472 8.255 -9.604 1.00 86.81 85 GLU A C 1
ATOM 623 O O . GLU A 1 85 ? 12.290 8.440 -9.329 1.00 86.81 85 GLU A O 1
ATOM 628 N N . GLN A 1 86 ? 14.299 7.632 -8.756 1.00 88.12 86 GLN A N 1
ATOM 629 C CA . GLN A 1 86 ? 13.866 7.149 -7.441 1.00 88.12 86 GLN A CA 1
ATOM 630 C C . GLN A 1 86 ? 13.517 8.295 -6.487 1.00 88.12 86 GLN A C 1
ATOM 632 O O . GLN A 1 86 ? 12.561 8.173 -5.729 1.00 88.12 86 GLN A O 1
ATOM 637 N N . LYS A 1 87 ? 14.262 9.403 -6.519 1.00 90.19 87 LYS A N 1
ATOM 638 C CA . LYS A 1 87 ? 13.969 10.595 -5.703 1.00 90.19 87 LYS A CA 1
ATOM 639 C C . LYS A 1 87 ? 12.679 11.283 -6.138 1.00 90.19 87 LYS A C 1
ATOM 641 O O . LYS A 1 87 ? 11.907 11.714 -5.290 1.00 90.19 87 LYS A O 1
ATOM 646 N N . ASP A 1 88 ? 12.432 11.334 -7.441 1.00 89.19 88 ASP A N 1
ATOM 647 C CA . ASP A 1 88 ? 11.207 11.894 -8.003 1.00 89.19 88 ASP A CA 1
ATOM 648 C C . ASP A 1 88 ? 9.998 10.988 -7.727 1.00 89.19 88 ASP A C 1
ATOM 650 O O . ASP A 1 88 ? 8.881 11.483 -7.591 1.00 89.19 88 ASP A O 1
ATOM 654 N N . PHE A 1 89 ? 10.203 9.673 -7.619 1.00 90.25 89 PHE A N 1
ATOM 655 C CA . PHE A 1 89 ? 9.149 8.711 -7.298 1.00 90.25 89 PHE A CA 1
ATOM 656 C C . PHE A 1 89 ? 8.814 8.663 -5.799 1.00 90.25 89 PHE A C 1
ATOM 658 O O . PHE A 1 89 ? 7.645 8.731 -5.418 1.00 90.25 89 PHE A O 1
ATOM 665 N N . TYR A 1 90 ? 9.827 8.544 -4.937 1.00 90.44 90 TYR A N 1
ATOM 666 C CA . TYR A 1 90 ? 9.662 8.424 -3.488 1.00 90.44 90 TYR A CA 1
ATOM 667 C C . TYR A 1 90 ? 9.621 9.798 -2.825 1.00 90.44 90 TYR A C 1
ATOM 669 O O . TYR A 1 90 ? 10.607 10.264 -2.252 1.00 90.44 90 TYR A O 1
ATOM 677 N N . GLN A 1 91 ? 8.456 10.435 -2.906 1.00 91.50 91 GLN A N 1
ATOM 678 C CA . GLN A 1 91 ? 8.199 11.726 -2.279 1.00 91.50 91 GLN A CA 1
ATOM 679 C C . GLN A 1 91 ? 7.382 11.586 -0.999 1.00 91.50 91 GLN A C 1
ATOM 681 O O . GLN A 1 91 ? 6.552 10.684 -0.854 1.00 91.50 91 GLN A O 1
ATOM 686 N N . ASP A 1 92 ? 7.613 12.519 -0.080 1.00 92.94 92 ASP A N 1
ATOM 687 C CA . ASP A 1 92 ? 6.826 12.641 1.138 1.00 92.94 92 ASP A CA 1
ATOM 688 C C . ASP A 1 92 ? 5.348 12.869 0.805 1.00 92.94 92 ASP A C 1
ATOM 690 O O . ASP A 1 92 ? 4.997 13.616 -0.113 1.00 92.94 92 ASP A O 1
ATOM 694 N N . LYS A 1 93 ? 4.472 12.227 1.575 1.00 93.44 93 LYS A N 1
ATOM 695 C CA . LYS A 1 93 ? 3.023 12.270 1.364 1.00 93.44 93 LYS A CA 1
ATOM 696 C C . LYS A 1 93 ? 2.313 12.344 2.704 1.00 93.44 93 LYS A C 1
ATOM 698 O O . LYS A 1 93 ? 2.680 11.632 3.636 1.00 93.44 93 LYS A O 1
ATOM 703 N N . THR A 1 94 ? 1.263 13.154 2.777 1.00 94.44 94 THR A N 1
ATOM 704 C CA . THR A 1 94 ? 0.319 13.146 3.897 1.00 94.44 94 THR A CA 1
ATOM 705 C C . THR A 1 94 ? -1.078 12.888 3.365 1.00 94.44 94 THR A C 1
ATOM 707 O O . THR A 1 94 ? -1.524 13.558 2.435 1.00 94.44 94 THR A O 1
ATOM 710 N N . GLU A 1 95 ? -1.768 11.938 3.977 1.00 93.12 95 GLU A N 1
ATOM 711 C CA . GLU A 1 95 ? -3.141 11.567 3.658 1.00 93.12 95 GLU A CA 1
ATOM 712 C C . GLU A 1 95 ? -4.003 11.652 4.908 1.00 93.12 95 GLU A C 1
ATOM 714 O O . GLU A 1 95 ? -3.533 11.420 6.023 1.00 93.12 95 GLU A O 1
ATOM 719 N N . SER A 1 96 ? -5.270 12.000 4.715 1.00 94.44 96 SER A N 1
ATOM 720 C CA . SER A 1 96 ? -6.265 12.025 5.777 1.00 94.44 96 SER A CA 1
ATOM 721 C C . SER A 1 96 ? -7.470 11.219 5.325 1.00 94.44 96 SER A C 1
ATOM 723 O O . SER A 1 96 ? -7.951 11.402 4.209 1.00 94.44 96 SER A O 1
ATOM 725 N N . THR A 1 97 ? -7.928 10.334 6.200 1.00 95.12 97 THR A N 1
ATOM 726 C CA . THR A 1 97 ? -9.113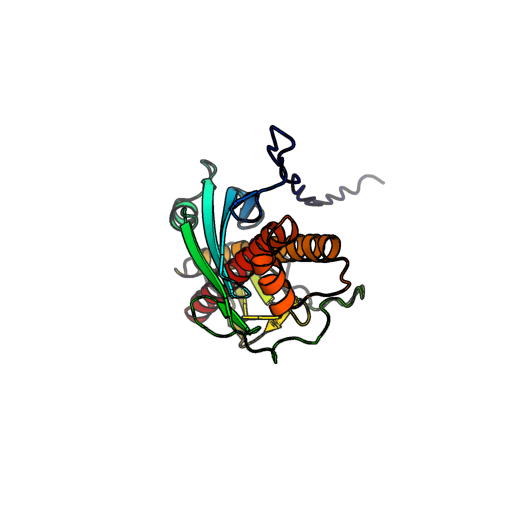 9.502 6.004 1.00 95.12 97 THR A CA 1
ATOM 727 C C . THR A 1 97 ? -10.033 9.699 7.197 1.00 95.12 97 THR A C 1
ATOM 729 O O . THR A 1 97 ? -9.591 9.649 8.351 1.00 95.12 97 THR A O 1
ATOM 732 N N . VAL A 1 98 ? -11.318 9.900 6.932 1.00 94.94 98 VAL A N 1
ATOM 733 C CA . VAL A 1 98 ? -12.348 9.992 7.966 1.00 94.94 98 VAL A CA 1
ATOM 734 C C . VAL A 1 98 ? -13.060 8.651 8.067 1.00 94.94 98 VAL A C 1
ATOM 736 O O . VAL A 1 98 ? -13.652 8.173 7.105 1.00 94.94 98 VAL A O 1
ATOM 739 N N . ILE A 1 99 ? -12.998 8.034 9.242 1.00 94.69 99 ILE A N 1
ATOM 740 C CA . ILE A 1 99 ? -13.626 6.744 9.529 1.00 94.69 99 ILE A CA 1
ATOM 741 C C . ILE A 1 99 ? -14.716 6.963 10.566 1.00 94.69 99 ILE A C 1
ATOM 743 O O . ILE A 1 99 ? -14.455 7.497 11.643 1.00 94.69 99 ILE A O 1
ATOM 747 N N . GLU A 1 100 ? -15.932 6.527 10.270 1.00 93.12 100 GLU A N 1
ATOM 748 C CA . GLU A 1 100 ? -17.093 6.805 11.109 1.00 93.12 100 GLU A CA 1
ATOM 749 C C . GLU A 1 100 ? -17.843 5.527 11.461 1.00 93.12 100 GLU A C 1
ATOM 751 O O . GLU A 1 100 ? -17.971 4.606 10.654 1.00 93.12 100 GLU A O 1
ATOM 756 N N . LYS A 1 101 ? -18.383 5.495 12.676 1.00 93.25 101 LYS A N 1
ATOM 757 C CA . LYS A 1 101 ? -19.465 4.601 13.062 1.00 93.25 101 LYS A CA 1
ATOM 758 C C . LYS A 1 101 ? -20.679 5.454 13.381 1.00 93.25 101 LYS A C 1
ATOM 760 O O . LYS A 1 101 ? -20.654 6.209 14.350 1.00 93.25 101 LYS A O 1
ATOM 765 N N . ALA A 1 102 ? -21.732 5.293 12.594 1.00 91.12 102 ALA A N 1
ATOM 766 C CA . ALA A 1 102 ? -23.019 5.940 12.804 1.00 91.12 102 ALA A CA 1
ATOM 767 C C . ALA A 1 102 ? -24.133 4.910 12.621 1.00 91.12 102 ALA A C 1
ATOM 769 O O . ALA A 1 102 ? -24.075 4.097 11.698 1.00 91.12 102 ALA A O 1
ATOM 770 N N . ASP A 1 103 ? -25.112 4.893 13.527 1.00 87.06 103 ASP A N 1
ATOM 771 C CA . ASP A 1 103 ? -26.253 3.962 13.481 1.00 87.06 103 ASP A CA 1
ATOM 772 C C . ASP A 1 103 ? -25.836 2.482 13.340 1.00 87.06 103 ASP A C 1
ATOM 774 O O . ASP A 1 103 ? -26.449 1.687 12.627 1.00 87.06 103 ASP A O 1
ATOM 778 N N . ASN A 1 104 ? -24.749 2.114 14.030 1.00 83.25 104 ASN A N 1
ATOM 779 C CA . ASN A 1 104 ? -24.125 0.787 13.988 1.00 83.25 104 ASN A CA 1
ATOM 780 C C . ASN A 1 104 ? -23.639 0.336 12.594 1.00 83.25 104 ASN A C 1
ATOM 782 O O . ASN A 1 104 ? -23.483 -0.858 12.353 1.00 83.25 104 ASN A O 1
ATOM 786 N N . GLN A 1 105 ? -23.377 1.286 11.700 1.00 89.06 105 GLN A N 1
ATOM 787 C CA . GLN A 1 105 ? -22.786 1.070 10.382 1.00 89.06 105 GLN A CA 1
ATOM 788 C C . GLN A 1 105 ? -21.449 1.798 10.297 1.00 89.06 105 GLN A C 1
ATOM 790 O O . GLN A 1 105 ? -21.265 2.835 10.938 1.00 89.06 105 GLN A O 1
ATOM 795 N N . TY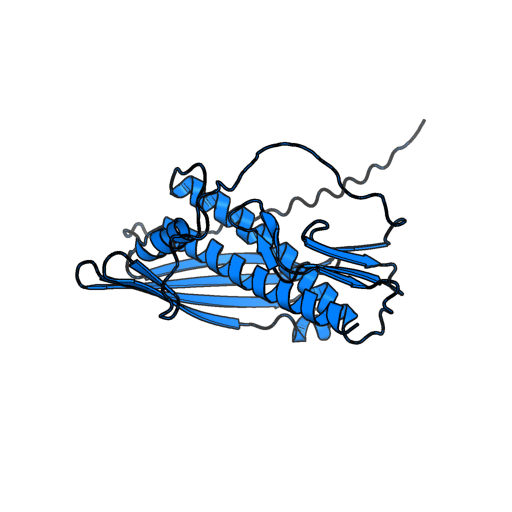R A 1 106 ? -20.525 1.247 9.514 1.00 90.56 106 TYR A N 1
ATOM 796 C CA . TYR A 1 106 ? -19.209 1.836 9.301 1.00 90.56 106 TYR A CA 1
ATOM 797 C C . TYR A 1 106 ? -19.152 2.596 7.977 1.00 90.56 106 TYR A C 1
ATOM 799 O O . TYR A 1 106 ? -19.695 2.145 6.967 1.00 90.56 106 TYR A O 1
ATOM 807 N N . TYR A 1 107 ? -18.462 3.730 7.988 1.00 90.44 107 TYR 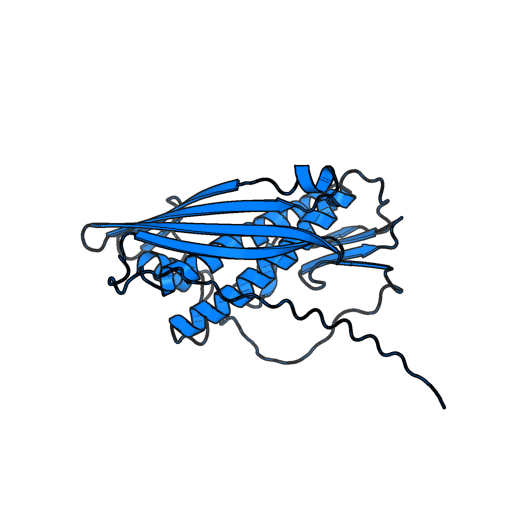A N 1
ATOM 808 C CA . TYR A 1 107 ? -18.243 4.583 6.829 1.00 90.44 107 TYR A CA 1
ATOM 809 C C . TYR A 1 107 ? -16.768 4.961 6.742 1.00 90.44 107 TYR A C 1
ATOM 811 O O . TYR A 1 107 ? -16.106 5.150 7.763 1.00 90.44 107 TYR A O 1
ATOM 819 N N . VAL A 1 108 ? -16.266 5.084 5.521 1.00 90.56 108 VAL A N 1
ATOM 820 C CA . VAL A 1 108 ? -14.916 5.562 5.216 1.00 90.56 108 VAL A CA 1
ATOM 821 C C . VAL A 1 108 ? -15.052 6.652 4.165 1.00 90.56 108 VAL A C 1
ATOM 823 O O . VAL A 1 108 ? -15.631 6.416 3.107 1.00 90.56 108 VAL A O 1
ATOM 826 N N . ASP A 1 109 ? -14.594 7.858 4.489 1.00 91.44 109 ASP A N 1
ATOM 827 C CA . ASP A 1 109 ? -14.741 9.070 3.674 1.00 91.44 109 ASP A CA 1
ATOM 828 C C . ASP A 1 109 ? -16.189 9.288 3.189 1.00 91.44 109 ASP A C 1
ATOM 830 O O . ASP A 1 109 ? -16.459 9.627 2.037 1.00 91.44 109 ASP A O 1
ATOM 834 N N . GLY A 1 110 ? -17.151 9.048 4.088 1.00 87.75 110 GLY A N 1
ATOM 835 C CA . GLY A 1 110 ? -18.587 9.167 3.822 1.00 87.75 110 GLY A CA 1
ATOM 836 C C . GLY A 1 110 ? -19.194 8.022 3.000 1.00 87.75 110 GLY A C 1
ATOM 837 O O . GLY A 1 110 ? -20.409 7.997 2.793 1.00 87.75 110 GLY A O 1
ATOM 838 N N . VAL A 1 111 ? -18.395 7.049 2.553 1.00 88.88 111 VAL A N 1
ATOM 839 C CA . VAL A 1 111 ? -18.874 5.858 1.841 1.00 88.88 111 VAL A CA 1
ATOM 840 C C . VAL A 1 111 ? -19.141 4.743 2.842 1.00 88.88 111 VAL A C 1
ATOM 842 O O . VAL A 1 111 ? -18.254 4.330 3.586 1.00 88.88 111 VAL A O 1
ATOM 845 N N . LYS A 1 112 ? -20.376 4.237 2.854 1.00 86.62 112 LYS A N 1
ATOM 846 C CA . LYS A 1 112 ? -20.761 3.102 3.694 1.00 86.62 112 LYS A CA 1
ATOM 847 C C . LYS A 1 112 ? -19.977 1.850 3.295 1.00 86.62 112 LYS A C 1
ATOM 849 O O . LYS A 1 112 ? -19.949 1.490 2.119 1.00 86.62 112 LYS A O 1
ATOM 854 N N . LEU A 1 113 ? -19.412 1.160 4.280 1.00 81.38 113 LEU A N 1
ATOM 855 C CA . LEU A 1 113 ? -18.826 -0.164 4.095 1.00 81.38 113 LEU A CA 1
ATOM 856 C C . LEU A 1 113 ? -19.930 -1.203 3.876 1.00 81.38 113 LEU A C 1
ATOM 858 O O . LEU A 1 113 ? -20.889 -1.281 4.644 1.00 81.38 113 LEU A O 1
ATOM 862 N N . ASP A 1 114 ? -19.801 -1.981 2.806 1.00 65.81 114 ASP A N 1
ATOM 863 C CA . ASP A 1 114 ? -20.720 -3.073 2.493 1.00 65.81 114 ASP A CA 1
ATOM 864 C C . ASP A 1 114 ? -20.328 -4.333 3.284 1.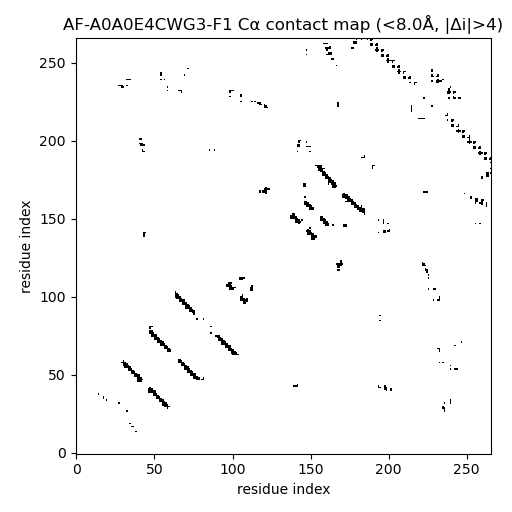00 65.81 114 ASP A C 1
ATOM 866 O O . ASP A 1 114 ? -19.253 -4.900 3.079 1.00 65.81 114 ASP A O 1
ATOM 870 N N . ASP A 1 115 ? -21.220 -4.773 4.178 1.00 54.62 115 ASP A N 1
ATOM 871 C CA . ASP A 1 115 ? -21.061 -5.945 5.054 1.00 54.62 115 ASP A CA 1
ATOM 872 C C . ASP A 1 115 ? -20.917 -7.276 4.279 1.00 54.62 115 ASP A C 1
ATOM 874 O O . ASP A 1 115 ? -20.575 -8.306 4.863 1.00 54.62 115 ASP A O 1
ATOM 878 N N . THR A 1 116 ? -21.200 -7.293 2.969 1.00 48.31 116 THR A N 1
ATOM 879 C CA . THR A 1 116 ? -21.165 -8.515 2.143 1.00 48.31 116 THR A CA 1
ATOM 880 C C . THR A 1 116 ? -19.784 -8.860 1.588 1.00 48.31 116 THR A C 1
ATOM 882 O O . THR A 1 116 ? -19.557 -9.994 1.149 1.00 48.31 116 THR A O 1
ATOM 885 N N . ALA A 1 117 ? -18.825 -7.937 1.656 1.00 44.09 117 ALA A N 1
ATOM 886 C CA . ALA A 1 117 ? -17.440 -8.248 1.361 1.00 44.09 117 ALA A CA 1
ATOM 887 C C . ALA A 1 117 ? -16.818 -8.955 2.579 1.00 44.09 117 ALA A C 1
ATOM 889 O O . ALA A 1 117 ? -16.569 -8.332 3.604 1.00 44.09 117 ALA A O 1
ATOM 890 N N . THR A 1 118 ? -16.469 -10.238 2.411 1.00 49.50 118 THR A N 1
ATOM 891 C CA . THR A 1 118 ? -15.395 -10.951 3.146 1.00 49.50 118 THR A CA 1
ATOM 892 C C . THR A 1 118 ? -15.780 -11.669 4.457 1.00 49.50 118 THR A C 1
ATOM 894 O O . THR A 1 118 ? -15.356 -11.318 5.553 1.00 49.50 118 THR A O 1
ATOM 897 N N . THR A 1 119 ? -16.535 -12.770 4.332 1.00 45.75 119 THR A N 1
ATOM 898 C CA . THR A 1 119 ? -16.695 -13.802 5.386 1.00 45.75 119 THR A CA 1
ATOM 899 C C . THR A 1 119 ? -15.713 -14.975 5.257 1.00 45.75 119 THR A C 1
ATOM 901 O O . THR A 1 119 ? -15.750 -15.893 6.076 1.00 45.75 119 THR A O 1
ATOM 904 N N . GLU A 1 120 ? -14.824 -14.976 4.259 1.00 49.56 120 GLU A N 1
ATOM 905 C CA . GLU A 1 120 ? -13.837 -16.050 4.105 1.00 49.56 120 GLU A CA 1
ATOM 906 C C . GLU A 1 120 ? -12.587 -15.770 4.960 1.00 49.56 120 GLU A C 1
ATOM 908 O O . GLU A 1 120 ? -11.993 -14.701 4.837 1.00 49.56 120 GLU A O 1
ATOM 913 N N . PRO A 1 121 ? -12.180 -16.694 5.850 1.00 47.50 121 PRO A N 1
ATOM 914 C CA . PRO A 1 121 ? -11.025 -16.504 6.720 1.00 47.50 121 PRO A CA 1
ATOM 915 C C . PRO A 1 121 ? -9.702 -16.508 5.940 1.00 47.50 121 PRO A C 1
ATOM 917 O O . PRO A 1 121 ? -9.515 -17.246 4.977 1.00 47.50 121 PRO A O 1
ATOM 920 N N . ILE A 1 122 ? -8.753 -15.700 6.413 1.00 50.72 122 ILE A N 1
ATOM 921 C CA . ILE A 1 122 ? -7.561 -15.270 5.669 1.00 50.72 122 ILE A CA 1
ATOM 922 C C . ILE A 1 122 ? -6.412 -16.297 5.584 1.00 50.72 122 ILE A C 1
ATOM 924 O O . ILE A 1 122 ? -5.436 -16.038 4.880 1.00 50.72 122 ILE A O 1
ATOM 928 N N . ILE A 1 123 ? -6.455 -17.464 6.239 1.00 52.69 123 ILE A N 1
ATOM 929 C CA . ILE A 1 123 ? -5.261 -18.330 6.285 1.00 52.69 123 ILE A CA 1
ATOM 930 C C . ILE A 1 123 ? -5.578 -19.819 6.098 1.00 52.69 123 ILE A C 1
ATOM 932 O O . ILE A 1 123 ? -6.065 -20.486 7.007 1.00 52.69 123 ILE A O 1
ATOM 936 N N . ASP A 1 124 ? -5.169 -20.359 4.946 1.00 38.44 124 ASP A N 1
ATOM 937 C CA . ASP A 1 124 ? -4.625 -21.714 4.879 1.00 38.44 124 ASP A CA 1
ATOM 938 C C . ASP A 1 124 ? -3.132 -21.618 5.245 1.00 38.44 124 ASP A C 1
ATOM 940 O O . ASP A 1 124 ? -2.334 -21.048 4.502 1.00 38.44 124 ASP A O 1
ATOM 944 N N . LEU A 1 125 ? -2.740 -22.143 6.416 1.00 40.25 125 LEU A N 1
ATOM 945 C CA . LEU A 1 125 ? -1.326 -22.338 6.792 1.00 40.25 125 LEU A CA 1
ATOM 946 C C . LEU A 1 125 ? -0.697 -23.501 5.997 1.00 40.25 125 LEU A C 1
ATOM 948 O O . LEU A 1 125 ? 0.400 -23.967 6.317 1.00 40.25 125 LEU A O 1
ATOM 952 N N . GLY A 1 126 ? -1.403 -23.984 4.973 1.00 32.41 126 GLY A N 1
ATOM 953 C CA . GLY A 1 126 ? -0.987 -24.925 3.959 1.00 32.41 126 GLY A CA 1
ATOM 954 C C . GLY A 1 126 ? 0.326 -24.515 3.322 1.00 32.41 126 GLY A C 1
ATOM 955 O O . GLY A 1 126 ? 0.404 -23.784 2.338 1.00 32.41 126 GLY A O 1
ATOM 956 N N . VAL A 1 127 ? 1.388 -25.076 3.885 1.00 38.06 127 VAL A N 1
ATOM 957 C CA . VAL A 1 127 ? 2.642 -25.304 3.193 1.00 38.06 127 VAL A CA 1
ATOM 958 C C . VAL A 1 127 ? 2.308 -25.928 1.836 1.00 38.06 127 VAL A C 1
ATOM 960 O O . VAL A 1 127 ? 1.714 -27.005 1.776 1.00 38.06 127 VAL A O 1
ATOM 963 N N . ASN A 1 128 ? 2.819 -25.291 0.780 1.00 41.59 128 ASN A N 1
ATOM 964 C CA . ASN A 1 128 ? 3.065 -25.852 -0.549 1.00 41.59 128 ASN A CA 1
ATOM 965 C C . ASN A 1 128 ? 1.955 -25.658 -1.601 1.00 41.59 128 ASN A C 1
ATOM 967 O O . ASN A 1 128 ? 0.922 -26.322 -1.579 1.00 41.59 128 ASN A O 1
ATOM 971 N N . LYS A 1 129 ? 2.292 -24.912 -2.658 1.00 32.59 129 LYS A N 1
ATOM 972 C CA . LYS A 1 129 ? 2.537 -25.486 -3.992 1.00 32.59 129 LYS A CA 1
ATOM 973 C C . LYS A 1 129 ? 3.151 -24.425 -4.887 1.00 32.59 129 LYS A C 1
ATOM 975 O O . LYS A 1 129 ? 2.494 -23.454 -5.212 1.00 32.59 129 LYS A O 1
ATOM 980 N N . ASN A 1 130 ? 4.394 -24.667 -5.296 1.00 41.78 130 ASN A N 1
ATOM 981 C CA . ASN A 1 130 ? 5.025 -24.063 -6.469 1.00 41.78 130 ASN A CA 1
ATOM 982 C C . ASN A 1 130 ? 3.997 -23.852 -7.599 1.00 41.78 130 ASN A C 1
ATOM 984 O O . ASN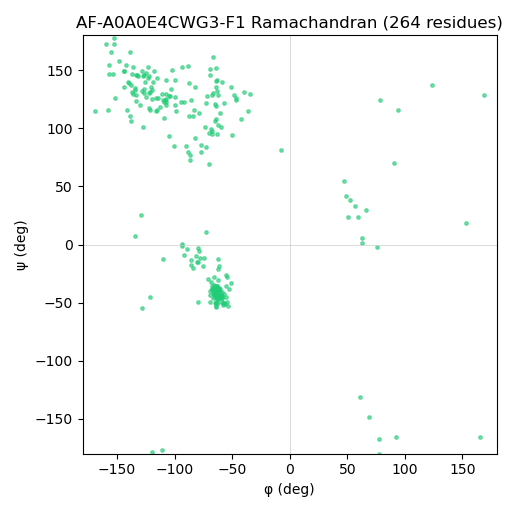 A 1 130 ? 3.394 -24.837 -8.044 1.00 41.78 130 ASN A O 1
ATOM 988 N N . PRO A 1 131 ? 3.933 -22.644 -8.175 1.00 34.38 131 PRO A N 1
ATOM 989 C CA . PRO A 1 131 ? 3.779 -22.573 -9.610 1.00 34.38 131 PRO A CA 1
ATOM 990 C C . PRO A 1 131 ? 4.704 -21.482 -10.142 1.00 34.38 131 PRO A C 1
ATOM 992 O O . PRO A 1 131 ? 4.433 -20.301 -9.995 1.00 34.38 131 PRO A O 1
ATOM 995 N N . LEU A 1 132 ? 5.796 -21.875 -10.788 1.00 37.75 132 LEU A N 1
ATOM 996 C CA . LEU A 1 132 ? 6.037 -21.520 -12.187 1.00 37.75 132 LEU A CA 1
ATOM 997 C C . LEU A 1 132 ? 7.470 -21.868 -12.565 1.00 37.75 132 LEU A C 1
ATOM 999 O O . LEU A 1 132 ? 8.444 -21.552 -11.885 1.00 37.75 132 LEU A O 1
ATOM 1003 N N . ASN A 1 133 ? 7.543 -22.590 -13.676 1.00 34.62 133 ASN A N 1
ATOM 1004 C CA . ASN A 1 133 ? 8.763 -22.984 -14.343 1.00 34.62 133 ASN A CA 1
ATOM 1005 C C . ASN A 1 133 ? 9.664 -21.775 -14.573 1.00 34.62 133 ASN A C 1
ATOM 1007 O O . ASN A 1 133 ? 9.217 -20.732 -15.043 1.00 34.62 133 ASN A O 1
ATOM 1011 N N . ALA A 1 134 ? 10.944 -21.984 -14.279 1.00 33.47 134 ALA A N 1
ATOM 1012 C CA . ALA A 1 134 ? 12.038 -21.088 -14.584 1.00 33.47 134 ALA A CA 1
ATOM 1013 C C . ALA A 1 134 ? 11.918 -20.506 -16.004 1.00 33.47 134 ALA A C 1
ATOM 1015 O O . ALA A 1 134 ? 12.178 -21.193 -16.994 1.00 33.47 134 ALA A O 1
ATOM 1016 N N . LEU A 1 135 ? 11.582 -19.218 -16.096 1.00 44.56 135 LEU A N 1
ATOM 1017 C CA . LEU A 1 135 ? 12.131 -18.376 -17.149 1.00 44.56 135 LEU A CA 1
ATOM 1018 C C . LEU A 1 135 ? 13.630 -18.250 -16.847 1.00 44.56 135 LEU A C 1
ATOM 1020 O O . LEU A 1 135 ? 14.023 -18.034 -15.701 1.00 44.56 135 LEU A O 1
ATOM 1024 N N . ALA A 1 136 ? 14.450 -18.533 -17.859 1.00 40.81 136 ALA A N 1
ATOM 1025 C CA . ALA A 1 136 ? 15.903 -18.653 -17.783 1.00 40.81 136 ALA A CA 1
ATOM 1026 C C . ALA A 1 136 ? 16.542 -17.605 -16.860 1.00 40.81 136 ALA A C 1
ATOM 1028 O O . ALA A 1 136 ? 16.222 -16.433 -16.999 1.00 40.81 136 ALA A O 1
ATOM 1029 N N . ALA A 1 137 ? 17.424 -18.054 -15.954 1.00 54.44 137 ALA A N 1
ATOM 1030 C CA . ALA A 1 137 ? 18.227 -17.272 -15.003 1.00 54.44 137 ALA A CA 1
ATOM 1031 C C . ALA A 1 137 ? 18.146 -15.743 -15.194 1.00 54.44 137 ALA A C 1
ATOM 1033 O O . ALA A 1 137 ? 19.010 -15.138 -15.828 1.00 54.44 137 ALA A O 1
ATOM 1034 N N . SER A 1 138 ? 17.079 -15.146 -14.659 1.00 60.19 138 SER A N 1
ATOM 1035 C CA . SER A 1 138 ? 16.892 -13.699 -14.628 1.00 60.19 138 SER A CA 1
ATOM 1036 C C . SER A 1 138 ? 18.021 -13.095 -13.802 1.00 60.19 138 SER A C 1
ATOM 1038 O O . SER A 1 138 ? 18.275 -13.573 -12.695 1.00 60.19 138 SER A O 1
ATOM 1040 N N . THR A 1 139 ? 18.724 -12.090 -14.324 1.00 79.12 139 THR A N 1
ATOM 1041 C CA . THR A 1 139 ? 19.758 -11.392 -13.538 1.00 79.12 139 THR A CA 1
ATOM 1042 C C . THR A 1 139 ? 19.171 -10.271 -12.694 1.00 79.12 139 THR A C 1
ATOM 1044 O O . THR A 1 139 ? 19.823 -9.843 -11.752 1.00 79.12 139 THR A O 1
ATOM 1047 N N . ASP A 1 140 ? 17.959 -9.832 -13.030 1.00 82.94 140 ASP A N 1
ATOM 1048 C CA . ASP A 1 140 ? 17.178 -8.829 -12.310 1.00 82.94 140 ASP A CA 1
ATOM 1049 C C . ASP A 1 140 ? 15.739 -9.337 -12.164 1.00 82.94 140 ASP A C 1
ATOM 1051 O O . ASP A 1 140 ? 15.138 -9.797 -13.139 1.00 82.94 140 ASP A O 1
ATOM 1055 N N . SER A 1 141 ? 15.191 -9.325 -10.955 1.00 87.50 141 SER A N 1
ATOM 1056 C CA . SER A 1 141 ? 13.818 -9.760 -10.707 1.00 87.50 141 SER A CA 1
ATOM 1057 C C . SER A 1 141 ? 13.265 -9.141 -9.438 1.00 87.50 141 SER A C 1
ATOM 1059 O O . SER A 1 141 ? 13.979 -9.020 -8.442 1.00 87.50 141 SER A O 1
ATOM 1061 N N . GLY A 1 142 ? 11.966 -8.870 -9.429 1.00 86.88 142 GLY A N 1
ATOM 1062 C CA . GLY A 1 142 ? 11.300 -8.332 -8.254 1.00 86.88 142 GLY A CA 1
ATOM 1063 C C . GLY A 1 142 ? 9.797 -8.560 -8.267 1.00 86.88 142 GLY A C 1
ATOM 1064 O O . GLY A 1 142 ? 9.218 -9.020 -9.254 1.00 86.88 142 GLY A O 1
ATOM 1065 N N . GLY A 1 143 ? 9.172 -8.221 -7.141 1.00 88.12 143 GLY A N 1
ATOM 1066 C CA . GLY A 1 143 ? 7.735 -8.354 -6.937 1.00 88.12 143 GLY A CA 1
ATOM 1067 C C . GLY A 1 143 ? 7.302 -9.677 -6.306 1.00 88.12 143 GLY A C 1
ATOM 1068 O O . GLY A 1 143 ? 8.101 -10.431 -5.752 1.00 88.12 143 GLY A O 1
ATOM 1069 N N . ILE A 1 144 ? 6.001 -9.939 -6.384 1.00 88.31 144 ILE A N 1
ATOM 1070 C CA . ILE A 1 144 ? 5.348 -11.165 -5.923 1.00 88.31 144 ILE A CA 1
ATOM 1071 C C . ILE A 1 144 ? 4.914 -11.935 -7.176 1.00 88.31 144 ILE A C 1
ATOM 1073 O O . ILE A 1 144 ? 3.974 -11.490 -7.839 1.00 88.31 144 ILE A O 1
ATOM 1077 N N . PRO A 1 145 ? 5.552 -13.074 -7.517 1.00 89.12 145 PRO A N 1
ATOM 1078 C CA . PRO A 1 145 ? 5.284 -13.812 -8.757 1.00 89.12 145 PRO A CA 1
ATOM 1079 C C . PRO A 1 145 ? 3.803 -14.122 -9.015 1.00 89.12 145 PRO A C 1
ATOM 1081 O O . PRO A 1 145 ? 3.343 -14.111 -10.151 1.00 89.12 145 PRO A O 1
ATOM 1084 N N . GLU A 1 146 ? 3.033 -14.343 -7.956 1.00 87.38 146 GLU A N 1
ATOM 1085 C CA . GLU A 1 146 ? 1.608 -14.671 -8.045 1.00 87.38 146 GLU A CA 1
ATOM 1086 C C . GLU A 1 146 ? 0.713 -13.464 -8.387 1.00 87.38 146 GLU A C 1
ATOM 1088 O O . GLU A 1 146 ? -0.413 -13.668 -8.833 1.00 87.38 146 GLU A O 1
ATOM 1093 N N . ILE A 1 147 ? 1.188 -12.222 -8.197 1.00 91.31 147 ILE A N 1
ATOM 1094 C CA . ILE A 1 147 ? 0.366 -11.000 -8.296 1.00 91.31 147 ILE A CA 1
ATOM 1095 C C . ILE A 1 147 ? 0.985 -9.949 -9.224 1.00 91.31 147 ILE A C 1
ATOM 1097 O O . ILE A 1 147 ? 0.331 -9.449 -10.130 1.00 91.31 147 ILE A O 1
ATOM 1101 N N . SER A 1 148 ? 2.233 -9.555 -8.996 1.00 94.00 148 SER A N 1
ATOM 1102 C CA . SER A 1 148 ? 2.862 -8.463 -9.738 1.00 94.00 148 SER A CA 1
ATOM 1103 C C . SER A 1 148 ? 4.364 -8.607 -9.663 1.00 94.00 148 SER A C 1
ATOM 1105 O O . SER A 1 148 ? 4.928 -8.571 -8.569 1.00 94.00 148 SER A O 1
ATOM 1107 N N . HIS A 1 149 ? 5.003 -8.837 -10.802 1.00 93.94 149 HIS A N 1
ATOM 1108 C CA . HIS A 1 149 ? 6.410 -9.189 -10.866 1.00 93.94 149 HIS A CA 1
ATOM 1109 C C . HIS A 1 149 ? 7.039 -8.820 -12.203 1.00 93.94 149 HIS A C 1
ATOM 1111 O O . HIS A 1 149 ? 6.365 -8.559 -13.206 1.00 93.94 149 HIS A O 1
ATOM 1117 N N . TYR A 1 150 ? 8.364 -8.850 -12.210 1.00 92.81 150 TYR A N 1
ATOM 1118 C CA . TYR A 1 150 ? 9.146 -8.691 -13.418 1.00 92.81 150 TYR A CA 1
ATOM 1119 C C . TYR A 1 150 ? 10.379 -9.600 -13.407 1.00 92.81 150 TYR A C 1
ATOM 1121 O O . TYR A 1 150 ? 10.892 -9.970 -12.348 1.00 92.81 150 TYR A O 1
ATOM 1129 N N . TYR A 1 151 ? 10.852 -9.938 -14.604 1.00 91.81 151 TYR A N 1
ATOM 1130 C CA . TYR A 1 151 ? 12.081 -10.694 -14.845 1.00 91.81 151 TYR A CA 1
ATOM 1131 C C . TYR A 1 151 ? 12.845 -10.033 -15.989 1.00 91.81 151 TYR A C 1
ATOM 1133 O O . TYR A 1 151 ? 12.264 -9.784 -17.043 1.00 91.81 151 TYR A O 1
ATOM 1141 N N . GLY A 1 152 ? 14.130 -9.749 -15.821 1.00 88.12 152 GLY A N 1
ATOM 1142 C CA . GLY A 1 152 ? 14.925 -9.087 -16.844 1.00 88.12 152 GLY A CA 1
ATOM 1143 C C . GLY A 1 152 ? 16.413 -9.401 -16.803 1.00 88.12 152 GLY A C 1
ATOM 1144 O O . GLY A 1 152 ? 16.929 -10.141 -15.961 1.00 88.12 152 GLY A O 1
ATOM 1145 N N . ASN A 1 153 ? 17.101 -8.822 -17.783 1.00 86.44 153 ASN A N 1
ATOM 1146 C CA . ASN A 1 153 ? 18.543 -8.949 -17.983 1.00 86.44 153 ASN A CA 1
ATOM 1147 C C . ASN A 1 153 ? 19.246 -7.588 -18.157 1.00 86.44 153 ASN A C 1
ATOM 1149 O O . ASN A 1 153 ? 20.269 -7.506 -18.838 1.00 86.44 153 ASN A O 1
ATOM 1153 N N . TYR A 1 154 ? 18.661 -6.515 -17.609 1.00 85.56 154 TYR A N 1
ATOM 1154 C CA . TYR A 1 154 ? 19.103 -5.118 -17.762 1.00 85.56 154 TYR A CA 1
ATOM 1155 C C . TYR A 1 154 ? 19.074 -4.555 -19.193 1.00 85.56 154 TYR A C 1
ATOM 1157 O O . TYR A 1 154 ? 19.496 -3.425 -19.427 1.00 85.56 154 TYR A O 1
ATOM 1165 N N . GLN A 1 155 ? 18.560 -5.312 -20.163 1.00 88.06 155 GLN A N 1
ATOM 1166 C CA . GLN A 1 155 ? 18.337 -4.843 -21.535 1.00 88.06 155 GLN A CA 1
ATOM 1167 C C . GLN A 1 155 ? 16.870 -4.966 -21.912 1.00 88.06 155 GLN A C 1
ATOM 1169 O O . GLN A 1 155 ? 16.282 -4.047 -22.481 1.00 88.06 155 GLN A O 1
ATOM 1174 N N . THR A 1 156 ? 16.281 -6.108 -21.577 1.00 91.50 156 THR A N 1
ATOM 1175 C CA . THR A 1 156 ? 14.889 -6.430 -21.844 1.00 91.50 156 THR A CA 1
ATOM 1176 C C . THR A 1 156 ? 14.249 -7.086 -20.636 1.00 91.50 156 THR A C 1
ATOM 1178 O O . THR A 1 156 ? 14.898 -7.854 -19.921 1.00 91.50 156 THR A O 1
ATOM 1181 N N . TYR A 1 157 ? 12.963 -6.819 -20.463 1.00 92.31 157 TYR A N 1
ATOM 1182 C CA . TYR A 1 157 ? 12.177 -7.257 -19.328 1.00 92.31 157 TYR A CA 1
ATOM 1183 C C . TYR A 1 157 ? 10.896 -7.961 -19.772 1.00 92.31 157 TYR A C 1
ATOM 1185 O O . TYR A 1 157 ? 10.305 -7.681 -20.821 1.00 92.31 157 TYR A O 1
ATOM 1193 N N . TYR A 1 158 ? 10.480 -8.893 -18.931 1.00 94.88 158 TYR A N 1
ATOM 1194 C CA . TYR A 1 158 ? 9.146 -9.445 -18.849 1.00 94.88 158 TYR A CA 1
ATOM 1195 C C . TYR A 1 158 ? 8.448 -8.823 -17.642 1.00 94.88 158 TYR A C 1
ATOM 1197 O O . TYR A 1 158 ? 9.021 -8.786 -16.554 1.00 94.88 158 TYR A O 1
ATOM 1205 N N . PHE A 1 159 ? 7.211 -8.383 -17.833 1.00 95.94 159 PHE A N 1
ATOM 1206 C CA . PHE A 1 159 ? 6.355 -7.822 -16.799 1.00 95.94 159 PHE A CA 1
ATOM 1207 C C . PHE A 1 159 ? 5.030 -8.567 -16.759 1.00 95.94 159 PHE A C 1
ATOM 1209 O O . PHE A 1 159 ? 4.448 -8.851 -17.808 1.00 95.94 159 PHE A O 1
ATOM 1216 N N . ALA A 1 160 ? 4.525 -8.821 -15.557 1.00 95.69 160 ALA A N 1
ATOM 1217 C CA . ALA A 1 160 ? 3.182 -9.332 -15.344 1.00 95.69 160 ALA A CA 1
ATOM 1218 C C . ALA A 1 160 ? 2.583 -8.721 -14.081 1.00 95.69 160 ALA A C 1
ATOM 1220 O O . ALA A 1 160 ? 3.253 -8.640 -13.054 1.00 95.69 160 ALA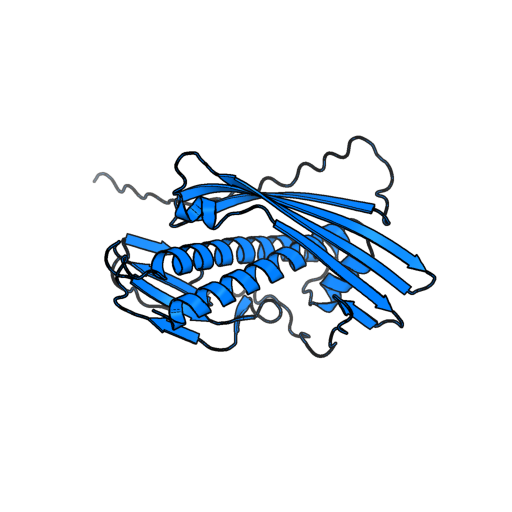 A O 1
ATOM 1221 N N . SER A 1 161 ? 1.325 -8.297 -14.152 1.00 96.75 161 SER A N 1
ATOM 1222 C CA . SER A 1 161 ? 0.640 -7.684 -13.017 1.00 96.75 161 SER A CA 1
ATOM 1223 C C . SER A 1 161 ? -0.867 -7.867 -13.100 1.00 96.75 161 SER A C 1
ATOM 1225 O O . SER A 1 161 ? -1.429 -7.888 -14.196 1.00 96.75 161 SER A O 1
ATOM 1227 N N . TYR A 1 162 ? -1.510 -7.994 -11.946 1.00 95.75 162 TYR A N 1
ATOM 1228 C CA . TYR A 1 162 ? -2.953 -7.848 -11.800 1.00 95.75 162 TYR A CA 1
ATOM 1229 C C . TYR A 1 162 ? -3.309 -6.404 -11.416 1.00 95.75 162 TYR A C 1
ATOM 1231 O O . TYR A 1 162 ? -2.497 -5.721 -10.802 1.00 95.75 162 TYR A O 1
ATOM 1239 N N . ASP A 1 163 ? -4.508 -5.932 -11.756 1.00 93.31 163 ASP A N 1
ATOM 1240 C CA . ASP A 1 163 ? -4.989 -4.594 -11.367 1.00 93.31 163 ASP A CA 1
ATOM 1241 C C . ASP A 1 163 ? -5.477 -4.526 -9.908 1.00 93.31 163 ASP A C 1
ATOM 1243 O O . ASP A 1 163 ? -5.672 -3.437 -9.370 1.00 93.31 163 ASP A O 1
ATOM 1247 N N . SER A 1 164 ? -5.646 -5.676 -9.248 1.00 89.81 164 SER A N 1
ATOM 1248 C CA . SER A 1 164 ? -6.045 -5.773 -7.846 1.00 89.81 164 SER A CA 1
ATOM 1249 C C . SER A 1 164 ? -5.524 -7.060 -7.189 1.00 89.81 164 SER A C 1
ATOM 1251 O O . SER A 1 164 ? -4.962 -7.951 -7.833 1.00 89.81 164 SER A O 1
ATOM 1253 N N . PHE A 1 165 ? -5.702 -7.185 -5.874 1.00 87.12 165 PHE A N 1
ATOM 1254 C CA . PHE A 1 165 ? -5.323 -8.382 -5.126 1.00 87.12 165 PHE A CA 1
ATOM 1255 C C . PHE A 1 165 ? -6.311 -8.683 -3.994 1.00 87.12 165 PHE A C 1
ATOM 1257 O O . PHE A 1 165 ? -6.936 -7.803 -3.403 1.00 87.12 165 PHE A O 1
ATOM 1264 N N . LYS A 1 166 ? -6.457 -9.969 -3.683 1.00 79.50 166 LYS A N 1
ATOM 1265 C CA . LYS A 1 166 ? -7.304 -10.484 -2.611 1.00 79.50 166 LYS A CA 1
ATOM 1266 C C . LYS A 1 166 ? -6.555 -10.375 -1.297 1.00 79.50 166 LYS A C 1
ATOM 1268 O O . LYS A 1 166 ? -5.853 -11.303 -0.921 1.00 79.50 166 LYS A O 1
ATOM 1273 N N . PHE A 1 167 ? -6.714 -9.285 -0.564 1.00 67.88 167 PHE A N 1
ATOM 1274 C CA . PHE A 1 167 ? -6.202 -9.243 0.807 1.00 67.88 167 PHE A CA 1
ATOM 1275 C C . PHE A 1 167 ? -7.011 -10.187 1.717 1.00 67.88 167 PHE A C 1
ATOM 1277 O O . PHE A 1 167 ? -6.469 -11.065 2.383 1.00 67.88 167 PHE A O 1
ATOM 1284 N N . TRP A 1 168 ? -8.333 -10.067 1.654 1.00 62.88 168 TRP A N 1
ATOM 1285 C CA . TRP A 1 168 ? -9.242 -10.579 2.679 1.00 62.88 168 TRP A CA 1
ATOM 1286 C C . TRP A 1 168 ? -9.726 -12.016 2.480 1.00 62.88 168 TRP A C 1
ATOM 1288 O O . TRP A 1 168 ? -10.454 -12.526 3.316 1.00 62.88 168 TRP A O 1
ATOM 1298 N N . THR A 1 169 ? -9.363 -12.658 1.367 1.00 57.47 169 THR A N 1
ATOM 1299 C CA . THR A 1 169 ? -9.878 -13.991 0.994 1.00 57.47 169 THR A CA 1
ATOM 1300 C C . THR A 1 169 ? -8.796 -14.960 0.513 1.00 57.47 169 THR A C 1
ATOM 1302 O O . THR A 1 169 ? -9.116 -16.045 0.039 1.00 57.47 169 THR A O 1
ATOM 1305 N N . GLY A 1 170 ? -7.505 -14.605 0.610 1.00 63.28 170 GLY A N 1
ATOM 1306 C CA . GLY A 1 170 ? -6.438 -15.556 0.260 1.00 63.28 170 GLY A CA 1
ATOM 1307 C C . GLY A 1 170 ? -5.101 -14.989 -0.209 1.00 63.28 170 GLY A C 1
ATOM 1308 O O . GLY A 1 170 ? -4.352 -15.724 -0.843 1.00 63.28 170 GLY A O 1
ATOM 1309 N N . TRP A 1 171 ? -4.792 -13.714 0.055 1.00 73.12 171 TRP A N 1
ATOM 1310 C CA . TRP A 1 171 ? -3.512 -13.061 -0.291 1.00 73.12 171 TRP A CA 1
ATOM 1311 C C . TRP A 1 171 ? -3.052 -13.222 -1.748 1.00 73.12 171 TRP A C 1
ATOM 1313 O O . TRP A 1 171 ? -1.856 -13.157 -2.028 1.00 73.12 171 TRP A O 1
ATOM 1323 N N . GLY A 1 172 ? -3.990 -13.473 -2.658 1.00 79.75 172 GLY A N 1
ATOM 1324 C CA . GLY A 1 172 ? -3.721 -13.850 -4.043 1.00 79.75 172 GLY A CA 1
ATOM 1325 C C . GLY A 1 172 ? -4.103 -12.758 -5.039 1.00 79.75 172 GLY A C 1
ATOM 1326 O O . GLY A 1 172 ? -4.568 -11.691 -4.646 1.00 79.75 172 GLY A O 1
ATOM 1327 N N . PRO A 1 173 ? -3.957 -13.009 -6.345 1.00 86.62 173 PRO A N 1
ATOM 1328 C CA . PRO A 1 173 ? -4.347 -12.047 -7.369 1.00 86.62 173 PRO A CA 1
ATOM 1329 C C . PRO A 1 173 ? -5.872 -11.861 -7.459 1.00 86.62 173 PRO A C 1
ATOM 1331 O O . PRO A 1 173 ? -6.648 -12.787 -7.191 1.00 86.62 173 PRO A O 1
ATOM 1334 N N . ALA A 1 174 ? -6.304 -10.667 -7.869 1.00 86.25 174 ALA A N 1
ATOM 1335 C CA . ALA A 1 174 ? -7.697 -10.333 -8.163 1.00 86.25 174 ALA A CA 1
ATOM 1336 C C . ALA A 1 174 ? -7.800 -9.470 -9.428 1.00 86.25 174 ALA A C 1
ATOM 1338 O O . ALA A 1 174 ? -6.814 -8.907 -9.883 1.00 86.25 174 ALA A O 1
ATOM 1339 N N . GLY A 1 175 ? -9.011 -9.350 -9.972 1.00 88.56 175 GLY A N 1
ATOM 1340 C CA . GLY A 1 175 ? -9.277 -8.475 -11.113 1.00 88.56 175 GLY A CA 1
ATOM 1341 C C . GLY A 1 175 ? -8.626 -8.943 -12.420 1.00 88.56 175 GLY A C 1
ATOM 1342 O O . GLY A 1 175 ? -8.525 -10.148 -12.673 1.00 88.56 175 GLY A O 1
ATOM 1343 N N . ASN A 1 176 ? -8.258 -7.996 -13.281 1.00 94.06 176 ASN A N 1
ATOM 1344 C CA . ASN A 1 176 ? -7.693 -8.263 -14.603 1.00 94.06 176 ASN A CA 1
ATOM 1345 C C . ASN A 1 176 ? -6.173 -8.404 -14.540 1.00 94.06 176 ASN A C 1
ATOM 1347 O O . ASN A 1 176 ? -5.520 -7.803 -13.696 1.00 94.06 176 ASN A O 1
ATOM 1351 N N . SER A 1 177 ? -5.595 -9.150 -15.483 1.00 95.69 177 SER A N 1
ATOM 1352 C CA . SER A 1 177 ? -4.145 -9.325 -15.600 1.00 95.69 177 SER A CA 1
ATOM 1353 C C . SER A 1 177 ? -3.596 -8.734 -16.894 1.00 95.69 177 SER A C 1
ATOM 1355 O O . SER A 1 177 ? -4.200 -8.905 -17.955 1.00 95.69 177 SER A O 1
ATOM 1357 N N . VAL A 1 178 ? -2.398 -8.160 -16.831 1.00 95.56 178 VAL A N 1
ATOM 1358 C CA . VAL A 1 178 ? -1.608 -7.719 -17.983 1.00 95.56 178 VAL A CA 1
ATOM 1359 C C . VAL A 1 178 ? -0.241 -8.395 -17.979 1.00 95.56 178 VAL A C 1
ATOM 1361 O O . VAL A 1 178 ? 0.349 -8.624 -16.924 1.00 95.56 178 VAL A O 1
ATOM 1364 N N . GLN A 1 179 ? 0.268 -8.727 -19.167 1.00 96.38 179 GLN A N 1
ATOM 1365 C CA . GLN A 1 179 ? 1.605 -9.286 -19.354 1.00 96.38 179 GLN A CA 1
ATOM 1366 C C . GLN A 1 179 ? 2.271 -8.672 -20.585 1.00 96.38 179 GLN A C 1
ATOM 1368 O O . GLN A 1 179 ? 1.630 -8.500 -21.626 1.00 96.38 179 GLN A O 1
ATOM 1373 N N . LYS A 1 180 ? 3.564 -8.364 -20.483 1.00 95.94 180 LYS A N 1
ATOM 1374 C CA . LYS A 1 180 ? 4.389 -7.833 -21.574 1.00 95.94 180 LYS A CA 1
ATOM 1375 C C . LYS A 1 180 ? 5.748 -8.514 -21.558 1.00 95.94 180 LYS A C 1
ATOM 1377 O O . LYS A 1 180 ? 6.332 -8.726 -20.504 1.00 95.94 180 LYS A O 1
ATOM 1382 N N . SER A 1 181 ? 6.247 -8.878 -22.732 1.00 94.44 181 SER A N 1
ATOM 1383 C CA . SER A 1 181 ? 7.518 -9.590 -22.899 1.00 94.44 181 SER A CA 1
ATOM 1384 C C . SER A 1 181 ? 8.450 -8.804 -23.810 1.00 94.44 181 SER A C 1
ATOM 1386 O O . SER A 1 181 ? 7.978 -8.102 -24.702 1.00 94.44 181 SER A O 1
ATOM 1388 N N . ASN A 1 182 ? 9.762 -8.980 -23.637 1.00 91.94 182 ASN A N 1
ATOM 1389 C CA . ASN A 1 182 ? 10.800 -8.315 -24.435 1.00 91.94 182 ASN A CA 1
ATOM 1390 C C . ASN A 1 182 ? 10.698 -6.776 -24.418 1.00 91.94 182 ASN A C 1
ATOM 1392 O O . ASN A 1 182 ? 11.028 -6.116 -25.404 1.00 91.94 182 ASN A O 1
ATOM 1396 N N . VAL A 1 183 ? 10.246 -6.198 -23.302 1.00 94.25 183 VAL A N 1
ATOM 1397 C CA . VAL A 1 183 ? 10.161 -4.744 -23.119 1.00 94.25 183 VAL A CA 1
ATOM 1398 C C . VAL A 1 183 ? 11.568 -4.192 -22.931 1.00 94.25 183 VAL A C 1
ATOM 1400 O O . VAL A 1 183 ? 12.272 -4.610 -22.020 1.00 94.25 183 VAL A O 1
ATOM 1403 N N . SER A 1 184 ? 11.993 -3.271 -23.794 1.00 92.56 184 SER A N 1
ATOM 1404 C CA . SER A 1 184 ? 13.308 -2.628 -23.687 1.00 92.56 184 SER A CA 1
ATOM 1405 C C . SER A 1 184 ? 13.428 -1.807 -22.404 1.00 92.56 184 SER A C 1
ATOM 1407 O O . SER A 1 184 ? 12.505 -1.064 -22.079 1.00 92.56 184 SER A O 1
ATOM 1409 N N . ILE A 1 185 ? 14.592 -1.843 -21.748 1.00 89.75 185 ILE A N 1
ATOM 1410 C CA . ILE A 1 185 ? 14.911 -0.973 -20.601 1.00 89.75 185 ILE A CA 1
ATOM 1411 C C . ILE A 1 185 ? 14.725 0.517 -20.927 1.00 89.75 185 ILE A C 1
ATOM 1413 O O . ILE A 1 185 ? 14.372 1.304 -20.059 1.00 89.75 185 ILE A O 1
ATOM 1417 N N . ASN A 1 186 ? 14.881 0.893 -22.200 1.00 91.19 186 ASN A N 1
ATOM 1418 C CA . ASN A 1 186 ? 14.709 2.269 -22.663 1.00 91.19 186 ASN A CA 1
ATOM 1419 C C . ASN A 1 186 ? 13.234 2.668 -22.869 1.00 91.19 186 ASN A C 1
ATOM 1421 O O . ASN A 1 186 ? 12.967 3.803 -23.262 1.00 91.19 186 ASN A O 1
ATOM 1425 N N . ASN A 1 187 ? 12.270 1.757 -22.676 1.00 92.88 187 ASN A N 1
ATOM 1426 C CA . ASN A 1 187 ? 10.855 2.124 -22.680 1.00 92.88 187 ASN A CA 1
ATOM 1427 C C . ASN A 1 187 ? 10.574 3.021 -21.454 1.00 92.88 187 ASN A C 1
ATOM 1429 O O . ASN A 1 187 ? 10.945 2.635 -20.341 1.00 92.88 187 ASN A O 1
ATOM 1433 N N . PRO A 1 188 ? 9.912 4.182 -21.633 1.00 91.75 188 PRO A N 1
ATOM 1434 C CA . PRO A 1 188 ? 9.717 5.176 -20.572 1.00 91.75 188 PRO A CA 1
ATOM 1435 C C . PRO A 1 188 ? 8.919 4.662 -19.365 1.00 91.75 188 PRO A C 1
ATOM 1437 O O . PRO A 1 188 ? 8.981 5.259 -18.296 1.00 91.75 188 PRO A O 1
ATOM 1440 N N . TYR A 1 189 ? 8.176 3.565 -19.512 1.00 94.38 189 TYR A N 1
ATOM 1441 C CA . TYR A 1 189 ? 7.381 2.976 -18.436 1.00 94.38 189 TYR A CA 1
ATOM 1442 C C . TYR A 1 189 ? 8.131 1.907 -17.634 1.00 94.38 189 TYR A C 1
ATOM 1444 O O . TYR A 1 189 ? 7.627 1.465 -16.602 1.00 94.38 189 TYR A O 1
ATOM 1452 N N . THR A 1 190 ? 9.317 1.475 -18.076 1.00 92.94 190 THR A N 1
ATOM 1453 C CA . THR A 1 190 ? 10.032 0.336 -17.476 1.00 92.94 190 THR A CA 1
ATOM 1454 C C . THR A 1 190 ? 10.447 0.609 -16.036 1.00 92.94 190 THR A C 1
ATOM 1456 O O . THR A 1 190 ? 10.096 -0.168 -15.148 1.00 92.94 190 THR A O 1
ATOM 1459 N N . SER A 1 191 ? 11.150 1.718 -15.775 1.00 90.38 191 SER A N 1
ATOM 1460 C CA . SER A 1 191 ? 11.602 2.045 -14.417 1.00 90.38 191 SER A CA 1
ATOM 1461 C C . SER A 1 191 ? 10.425 2.340 -13.485 1.00 90.38 191 SER A C 1
ATOM 1463 O O . SER A 1 191 ? 10.405 1.865 -12.349 1.00 90.38 191 SER A O 1
ATOM 1465 N N . LEU A 1 192 ? 9.387 3.019 -13.986 1.00 93.12 192 LEU A N 1
ATOM 1466 C CA . LEU A 1 192 ? 8.150 3.277 -13.246 1.00 93.12 192 LEU A CA 1
ATOM 1467 C C . LEU A 1 192 ? 7.436 1.979 -12.847 1.00 93.12 192 LEU A C 1
ATOM 1469 O O . LEU A 1 192 ? 7.034 1.837 -11.691 1.00 93.12 192 LEU A O 1
ATOM 1473 N N . ALA A 1 193 ? 7.315 1.008 -13.754 1.00 94.81 193 ALA A N 1
ATOM 1474 C CA . ALA A 1 193 ? 6.734 -0.290 -13.427 1.00 94.81 193 ALA A CA 1
ATOM 1475 C C . ALA A 1 193 ? 7.570 -1.041 -12.381 1.00 94.81 193 ALA A C 1
ATOM 1477 O O . ALA A 1 193 ? 7.008 -1.522 -11.401 1.00 94.81 193 ALA A O 1
ATOM 1478 N N . ILE A 1 194 ? 8.899 -1.091 -12.526 1.00 92.19 194 ILE A N 1
ATOM 1479 C CA . ILE A 1 194 ? 9.799 -1.748 -11.558 1.00 92.19 194 ILE A CA 1
ATOM 1480 C C . ILE A 1 194 ? 9.662 -1.136 -10.156 1.00 92.19 194 ILE A C 1
ATOM 1482 O O . ILE A 1 194 ? 9.529 -1.871 -9.171 1.00 92.19 194 ILE A O 1
ATOM 1486 N N . MET A 1 195 ? 9.654 0.198 -10.047 1.00 91.19 195 MET A N 1
ATOM 1487 C CA . MET A 1 195 ? 9.508 0.895 -8.763 1.00 91.19 195 MET A CA 1
ATOM 1488 C C . MET A 1 195 ? 8.147 0.629 -8.114 1.00 91.19 195 MET A C 1
ATOM 1490 O O . MET A 1 195 ? 8.081 0.373 -6.910 1.00 91.19 195 MET A O 1
ATOM 1494 N N . ASN A 1 196 ? 7.066 0.624 -8.898 1.00 94.69 196 ASN A N 1
ATOM 1495 C CA . ASN A 1 196 ? 5.729 0.321 -8.386 1.00 94.69 196 ASN A CA 1
ATOM 1496 C C . ASN A 1 196 ? 5.572 -1.151 -7.983 1.00 94.69 196 ASN A C 1
ATOM 1498 O O . ASN A 1 196 ? 5.030 -1.423 -6.917 1.00 94.69 196 ASN A O 1
ATOM 1502 N N . ILE A 1 197 ? 6.120 -2.096 -8.752 1.00 93.75 197 ILE A N 1
ATOM 1503 C CA . ILE A 1 197 ? 6.144 -3.524 -8.390 1.00 93.75 197 ILE A CA 1
ATOM 1504 C C . ILE A 1 197 ? 6.918 -3.746 -7.083 1.00 93.75 197 ILE A C 1
ATOM 1506 O O . ILE A 1 197 ? 6.464 -4.480 -6.202 1.00 93.75 197 ILE A O 1
ATOM 1510 N N . SER A 1 198 ? 8.077 -3.100 -6.936 1.00 89.56 198 SER A N 1
ATOM 1511 C CA . SER A 1 198 ? 8.904 -3.205 -5.726 1.00 89.56 198 SER A CA 1
ATOM 1512 C C . SER A 1 198 ? 8.197 -2.596 -4.511 1.00 89.56 198 SER A C 1
ATOM 1514 O O . SER A 1 198 ? 8.163 -3.194 -3.433 1.00 89.56 198 SER A O 1
ATOM 1516 N N . SER A 1 199 ? 7.565 -1.434 -4.695 1.00 90.06 199 SER A N 1
ATOM 1517 C CA . SER A 1 199 ? 6.810 -0.755 -3.639 1.00 90.06 199 SER A CA 1
ATOM 1518 C C . SER A 1 199 ? 5.582 -1.563 -3.221 1.00 90.06 199 SER A C 1
ATOM 1520 O O . SER A 1 199 ? 5.369 -1.748 -2.023 1.00 90.06 199 SER A O 1
ATOM 1522 N N . PHE A 1 200 ? 4.848 -2.134 -4.182 1.00 92.81 200 PHE A N 1
ATOM 1523 C CA . PHE A 1 200 ? 3.748 -3.063 -3.925 1.00 92.81 200 PHE A CA 1
ATOM 1524 C C . PHE A 1 200 ? 4.197 -4.234 -3.047 1.00 92.81 200 PHE A C 1
ATOM 1526 O O . PHE A 1 200 ? 3.576 -4.502 -2.022 1.00 92.81 200 PHE A O 1
ATOM 1533 N N . ALA A 1 201 ? 5.306 -4.899 -3.388 1.00 87.06 201 ALA A N 1
ATOM 1534 C CA . ALA A 1 201 ? 5.816 -6.018 -2.595 1.00 87.06 201 ALA A CA 1
ATOM 1535 C C . ALA A 1 201 ? 6.175 -5.611 -1.152 1.00 87.06 201 ALA A C 1
ATOM 1537 O O . ALA A 1 201 ? 5.895 -6.361 -0.209 1.00 87.06 201 ALA A O 1
ATOM 1538 N N . SER A 1 202 ? 6.749 -4.416 -0.970 1.00 85.25 202 SER A N 1
ATOM 1539 C CA . SER A 1 202 ? 7.047 -3.852 0.353 1.00 85.25 202 SER A CA 1
ATOM 1540 C C . SER A 1 202 ? 5.770 -3.590 1.159 1.00 85.25 202 SER A C 1
ATOM 1542 O O . SER A 1 202 ? 5.621 -4.127 2.258 1.00 85.25 202 SER A O 1
ATOM 1544 N N . TYR A 1 203 ? 4.805 -2.847 0.606 1.00 88.25 203 TYR A N 1
ATOM 1545 C CA . TYR A 1 203 ? 3.541 -2.540 1.287 1.00 88.25 203 TYR A CA 1
ATOM 1546 C C . TYR A 1 203 ? 2.711 -3.791 1.573 1.00 88.25 203 TYR A C 1
ATOM 1548 O O . TYR A 1 203 ? 2.194 -3.948 2.677 1.00 88.25 203 TYR A O 1
ATOM 1556 N N . HIS A 1 204 ? 2.652 -4.732 0.632 1.00 87.00 204 HIS A N 1
ATOM 1557 C CA . HIS A 1 204 ? 1.968 -6.005 0.821 1.00 87.00 204 HIS A CA 1
ATOM 1558 C C . HIS A 1 204 ? 2.591 -6.831 1.960 1.00 87.00 204 HIS A C 1
ATOM 1560 O O . HIS A 1 204 ? 1.877 -7.459 2.743 1.00 87.00 204 HIS A O 1
ATOM 1566 N N . SER A 1 205 ? 3.920 -6.801 2.107 1.00 83.31 205 SER A N 1
ATOM 1567 C CA . SER A 1 205 ? 4.613 -7.454 3.226 1.00 83.31 205 SER A CA 1
ATOM 1568 C C . SER A 1 205 ? 4.341 -6.755 4.560 1.00 83.31 205 SER A C 1
ATOM 1570 O O . SER A 1 205 ? 4.050 -7.427 5.551 1.00 83.31 205 SER A O 1
ATOM 1572 N N . SER A 1 206 ? 4.369 -5.417 4.594 1.00 83.38 206 SER A N 1
ATOM 1573 C CA . SER A 1 206 ? 3.988 -4.637 5.780 1.00 83.38 206 SER A CA 1
ATOM 1574 C C . SER A 1 206 ? 2.548 -4.924 6.198 1.00 83.38 206 SER A C 1
ATOM 1576 O O . SER A 1 206 ? 2.292 -5.188 7.368 1.00 83.38 206 SER A O 1
ATOM 1578 N N . MET A 1 207 ? 1.622 -4.965 5.242 1.00 85.88 207 MET A N 1
ATOM 1579 C CA . MET A 1 207 ? 0.226 -5.323 5.469 1.00 85.88 207 MET A CA 1
ATOM 1580 C C . MET A 1 207 ? 0.098 -6.731 6.067 1.00 85.88 207 MET A C 1
ATOM 1582 O O . MET A 1 207 ? -0.594 -6.880 7.072 1.00 85.88 207 MET A O 1
ATOM 1586 N N . LYS A 1 208 ? 0.807 -7.748 5.542 1.00 82.75 208 LYS A N 1
ATOM 1587 C CA . LYS A 1 208 ? 0.860 -9.105 6.138 1.00 82.75 208 LYS A CA 1
ATOM 1588 C C . LYS A 1 208 ? 1.268 -9.081 7.605 1.00 82.75 208 LYS A C 1
ATOM 1590 O O . LYS A 1 208 ? 0.554 -9.623 8.446 1.00 82.75 208 LYS A O 1
ATOM 1595 N N . LEU A 1 209 ? 2.387 -8.435 7.913 1.00 82.38 209 LEU A N 1
ATOM 1596 C CA . LEU A 1 209 ? 2.904 -8.362 9.279 1.00 82.38 209 LEU A CA 1
ATOM 1597 C C . LEU A 1 209 ? 1.946 -7.609 10.209 1.00 82.38 209 LEU A C 1
ATOM 1599 O O . LEU A 1 209 ? 1.629 -8.098 11.289 1.00 82.38 209 LEU A O 1
ATOM 1603 N N . ASN A 1 210 ? 1.418 -6.471 9.759 1.00 85.44 210 ASN A N 1
ATOM 1604 C CA . ASN A 1 210 ? 0.470 -5.666 10.525 1.00 85.44 210 ASN A CA 1
ATOM 1605 C C . ASN A 1 210 ? -0.840 -6.416 10.803 1.00 85.44 210 ASN A C 1
ATOM 1607 O O . ASN A 1 210 ? -1.420 -6.269 11.877 1.00 85.44 210 ASN A O 1
ATOM 1611 N N . THR A 1 211 ? -1.292 -7.238 9.853 1.00 84.38 211 THR A N 1
ATOM 1612 C CA . THR A 1 211 ? -2.504 -8.060 9.988 1.00 84.38 211 THR A CA 1
ATOM 1613 C C . THR A 1 211 ? -2.303 -9.128 11.053 1.00 84.38 211 THR A C 1
ATOM 1615 O O . THR A 1 211 ? -3.153 -9.279 11.924 1.00 84.38 211 THR A O 1
ATOM 1618 N N . LEU A 1 212 ? -1.159 -9.821 11.035 1.00 82.94 212 LEU A N 1
ATOM 1619 C CA . LEU A 1 212 ? -0.819 -10.817 12.055 1.00 82.94 212 LEU A CA 1
ATOM 1620 C C . LEU A 1 212 ? -0.752 -10.191 13.455 1.00 82.94 212 LEU A C 1
ATOM 1622 O O . LEU A 1 212 ? -1.340 -10.732 14.389 1.00 82.94 212 LEU A O 1
ATOM 1626 N N . SER A 1 213 ? -0.120 -9.021 13.589 1.00 83.38 213 SER A N 1
ATOM 1627 C CA . SER A 1 213 ? -0.082 -8.281 14.857 1.00 83.38 213 SER A CA 1
ATOM 1628 C C . SER A 1 213 ? -1.479 -7.864 15.326 1.00 83.38 213 SER A C 1
ATOM 1630 O O . SER A 1 213 ? -1.789 -7.948 16.512 1.00 83.38 213 SER A O 1
ATOM 1632 N N . LEU A 1 214 ? -2.353 -7.428 14.412 1.00 85.25 214 LEU A N 1
ATOM 1633 C CA . LEU A 1 214 ? -3.727 -7.068 14.763 1.00 85.25 214 LEU A CA 1
ATOM 1634 C C . LEU A 1 214 ? -4.529 -8.287 15.228 1.00 85.25 214 LEU A C 1
ATOM 1636 O O . LEU A 1 214 ? -5.239 -8.204 16.227 1.00 85.25 214 LEU A O 1
ATOM 1640 N N . MET A 1 215 ? -4.400 -9.413 14.525 1.00 82.69 215 MET A N 1
ATOM 1641 C CA . MET A 1 215 ? -5.040 -10.676 14.895 1.00 82.69 215 MET A CA 1
ATOM 1642 C C . MET A 1 215 ? -4.639 -11.115 16.306 1.00 82.69 215 MET A C 1
ATOM 1644 O O . MET A 1 215 ? -5.502 -11.512 17.088 1.00 82.69 215 MET A O 1
ATOM 1648 N N . GLU A 1 216 ? -3.357 -10.979 16.657 1.00 79.88 216 GLU A N 1
ATOM 1649 C CA . GLU A 1 216 ? -2.856 -11.261 18.005 1.00 79.88 216 GLU A CA 1
ATOM 1650 C C . GLU A 1 216 ? -3.491 -10.336 19.056 1.00 79.88 216 GLU A C 1
ATOM 1652 O O . GLU A 1 216 ? -3.976 -10.817 20.080 1.00 79.88 216 GLU A O 1
ATOM 1657 N N . ILE A 1 217 ? -3.566 -9.027 18.786 1.00 83.50 217 ILE A N 1
ATOM 1658 C CA . ILE A 1 217 ? -4.180 -8.043 19.697 1.00 83.50 217 ILE A CA 1
ATOM 1659 C C . ILE A 1 217 ? -5.678 -8.313 19.897 1.00 83.50 217 ILE A C 1
ATOM 1661 O O . ILE A 1 217 ? -6.185 -8.181 21.012 1.00 83.50 217 ILE A O 1
ATOM 1665 N N . LEU A 1 218 ? -6.393 -8.667 18.827 1.00 82.19 218 LEU A N 1
ATOM 1666 C CA . LEU A 1 218 ? -7.830 -8.946 18.874 1.00 82.19 218 LEU A CA 1
ATOM 1667 C C . LEU A 1 218 ? -8.146 -10.350 19.411 1.00 82.19 218 LEU A C 1
ATOM 1669 O O . LEU A 1 218 ? -9.293 -10.620 19.764 1.00 82.19 218 LEU A O 1
ATOM 1673 N N . GLY A 1 219 ? -7.156 -11.245 19.482 1.00 80.25 219 GLY A N 1
ATOM 1674 C CA . GLY A 1 219 ? -7.363 -12.648 19.841 1.00 80.25 219 GLY A CA 1
ATOM 1675 C C . GLY A 1 219 ? -8.189 -13.414 18.802 1.00 80.25 219 GLY A C 1
ATOM 1676 O O . GLY A 1 219 ? -8.918 -14.340 19.158 1.00 80.25 219 GLY A O 1
ATOM 1677 N N . LEU A 1 220 ? -8.106 -13.016 17.528 1.00 78.56 220 LEU A N 1
ATOM 1678 C CA . LEU A 1 220 ? -8.887 -13.586 16.430 1.00 78.56 220 LEU A CA 1
ATOM 1679 C C . LEU A 1 220 ? -8.013 -14.448 15.515 1.00 78.56 220 LEU A C 1
ATOM 1681 O O . LEU A 1 220 ? -6.878 -14.105 15.199 1.00 78.56 220 LEU A O 1
ATOM 1685 N N . ALA A 1 221 ? -8.569 -15.567 15.046 1.00 70.75 221 ALA A N 1
ATOM 1686 C CA . ALA A 1 221 ? -7.897 -16.464 14.101 1.00 70.75 221 ALA A CA 1
ATOM 1687 C C . ALA A 1 221 ? -7.976 -15.984 12.639 1.00 70.75 221 ALA A C 1
ATOM 1689 O O . ALA A 1 221 ? -7.239 -16.475 11.788 1.00 70.75 221 ALA A O 1
ATOM 1690 N N . ALA A 1 222 ? -8.863 -15.033 12.350 1.00 71.19 222 ALA A N 1
ATOM 1691 C CA . ALA A 1 222 ? -8.993 -14.344 11.074 1.00 71.19 222 ALA A CA 1
ATOM 1692 C C . ALA A 1 222 ? -9.674 -12.992 11.312 1.00 71.19 222 ALA A C 1
ATOM 1694 O O . ALA A 1 222 ? -10.421 -12.856 12.281 1.00 71.19 222 ALA A O 1
ATOM 1695 N N . ILE A 1 223 ? -9.418 -12.024 10.434 1.00 76.31 223 ILE A N 1
ATOM 1696 C CA . ILE A 1 223 ? -10.053 -10.703 10.459 1.00 76.31 223 ILE A CA 1
ATOM 1697 C C . ILE A 1 223 ? -10.466 -10.283 9.049 1.00 76.31 223 ILE A C 1
ATOM 1699 O O . ILE A 1 223 ? -9.846 -10.715 8.080 1.00 76.31 223 ILE A O 1
ATOM 1703 N N . ASN A 1 224 ? -11.486 -9.443 8.932 1.00 77.00 224 ASN A N 1
ATOM 1704 C CA . ASN A 1 224 ? -11.964 -8.863 7.674 1.00 77.00 224 ASN A CA 1
ATOM 1705 C C . ASN A 1 224 ? -11.893 -7.318 7.678 1.00 77.00 224 ASN A C 1
ATOM 1707 O O . ASN A 1 224 ? -11.423 -6.720 8.649 1.00 77.00 224 ASN A O 1
ATOM 1711 N N . ILE A 1 225 ? -12.334 -6.654 6.594 1.00 79.19 225 ILE A N 1
ATOM 1712 C CA . ILE A 1 225 ? -12.351 -5.174 6.537 1.00 79.19 225 ILE A CA 1
ATOM 1713 C C . ILE A 1 225 ? -13.160 -4.591 7.710 1.00 79.19 225 ILE A C 1
ATOM 1715 O O . ILE A 1 225 ? -12.619 -3.723 8.402 1.00 79.19 225 ILE A O 1
ATOM 1719 N N . PRO A 1 226 ? -14.408 -5.036 7.977 1.00 82.19 226 PRO A N 1
ATOM 1720 C CA . PRO A 1 226 ? -15.157 -4.571 9.142 1.00 82.19 226 PRO A CA 1
ATOM 1721 C C . PRO A 1 226 ? -14.412 -4.705 10.474 1.00 82.19 226 PRO A C 1
ATOM 1723 O O . PRO A 1 226 ? -14.502 -3.791 11.289 1.00 82.19 226 PRO A O 1
ATOM 1726 N N . ASP A 1 227 ? -13.646 -5.776 10.699 1.00 85.50 227 ASP A N 1
ATOM 1727 C CA . ASP A 1 227 ? -12.859 -5.951 11.928 1.00 85.50 227 ASP A CA 1
ATOM 1728 C C . ASP A 1 227 ? -11.746 -4.901 12.045 1.00 85.50 227 ASP A C 1
ATOM 1730 O O . ASP A 1 227 ? -11.539 -4.326 13.116 1.00 85.50 227 ASP A O 1
ATOM 1734 N N . VAL A 1 228 ? -11.052 -4.603 10.940 1.00 89.38 228 VAL A N 1
ATOM 1735 C CA . VAL A 1 228 ? -10.017 -3.556 10.896 1.00 89.38 228 VAL A CA 1
ATOM 1736 C C . VAL A 1 228 ? -10.636 -2.186 11.160 1.00 89.38 228 VAL A C 1
ATOM 1738 O O . VAL A 1 228 ? -10.193 -1.461 12.049 1.00 89.38 228 VAL A O 1
ATOM 1741 N N . ILE A 1 229 ? -11.703 -1.838 10.447 1.00 90.94 229 ILE A N 1
ATOM 1742 C CA . ILE A 1 229 ? -12.364 -0.536 10.593 1.00 90.94 229 ILE A CA 1
ATOM 1743 C C . ILE A 1 229 ? -13.013 -0.400 11.976 1.00 90.94 229 ILE A C 1
ATOM 1745 O O . ILE A 1 229 ? -12.884 0.633 12.638 1.00 90.94 229 ILE A O 1
ATOM 1749 N N . GLY A 1 230 ? -13.639 -1.468 12.464 1.00 90.06 230 GLY A N 1
ATOM 1750 C CA . GLY A 1 230 ? -14.207 -1.550 13.801 1.00 90.06 230 GLY A CA 1
ATOM 1751 C C . GLY A 1 230 ? -13.157 -1.364 14.893 1.00 90.06 230 GLY A C 1
ATOM 1752 O O . GLY A 1 230 ? -13.411 -0.634 15.855 1.00 90.06 230 GLY A O 1
ATOM 1753 N N . ALA A 1 231 ? -11.964 -1.943 14.728 1.00 91.75 231 ALA A N 1
ATOM 1754 C CA . ALA A 1 231 ? -10.843 -1.738 15.639 1.00 91.75 231 ALA A CA 1
ATOM 1755 C C . ALA A 1 231 ? -10.364 -0.277 15.647 1.00 91.75 231 ALA A C 1
ATOM 1757 O O . ALA A 1 231 ? -10.144 0.269 16.730 1.00 91.75 231 ALA A O 1
ATOM 1758 N N . ILE A 1 232 ? -10.274 0.385 14.484 1.00 92.81 232 ILE A N 1
ATOM 1759 C CA . ILE A 1 232 ? -9.925 1.818 14.395 1.00 92.81 232 ILE A CA 1
ATOM 1760 C C . ILE A 1 232 ? -10.932 2.666 15.179 1.00 92.81 232 ILE A C 1
ATOM 1762 O O . ILE A 1 232 ? -10.549 3.465 16.037 1.00 92.81 232 ILE A O 1
ATOM 1766 N N . VAL A 1 233 ? -12.226 2.440 14.947 1.00 91.88 233 VAL A N 1
ATOM 1767 C CA . VAL A 1 233 ? -13.320 3.135 15.640 1.00 91.88 233 VAL A CA 1
ATOM 1768 C C . VAL A 1 233 ? -13.297 2.890 17.155 1.00 91.88 233 VAL A C 1
ATOM 1770 O O . VAL A 1 233 ? -13.583 3.800 17.943 1.00 91.88 233 VAL A O 1
ATOM 1773 N N . ALA A 1 234 ? -12.974 1.671 17.591 1.00 88.88 234 ALA A N 1
ATOM 1774 C CA . ALA A 1 234 ? -12.946 1.308 19.008 1.00 88.88 234 ALA A CA 1
ATOM 1775 C C . ALA A 1 234 ? -11.845 2.045 19.798 1.00 88.88 234 ALA A C 1
ATOM 1777 O O . ALA A 1 234 ? -12.012 2.302 20.998 1.00 88.88 234 ALA A O 1
ATOM 1778 N N . GLY A 1 235 ? -10.753 2.431 19.133 1.00 85.62 235 GLY A N 1
ATOM 1779 C CA . GLY A 1 235 ? -9.604 3.093 19.747 1.00 85.62 235 GLY A CA 1
ATOM 1780 C C . GLY A 1 235 ? -8.672 2.142 20.518 1.00 85.62 235 GLY A C 1
ATOM 1781 O O . GLY A 1 235 ? -8.906 0.939 20.628 1.00 85.62 235 GLY A O 1
ATOM 1782 N N . GLY A 1 236 ? -7.606 2.692 21.102 1.00 83.81 236 GLY A N 1
ATOM 1783 C CA . GLY A 1 236 ? -6.589 1.936 21.843 1.00 83.81 236 GLY A CA 1
ATOM 1784 C C . GLY A 1 236 ? -5.586 1.198 20.945 1.00 83.81 236 GLY A C 1
ATOM 1785 O O . GLY A 1 236 ? -5.515 1.417 19.744 1.00 83.81 236 GLY A O 1
ATOM 1786 N N . ALA A 1 237 ? -4.800 0.282 21.519 1.00 82.38 237 ALA A N 1
ATOM 1787 C CA . ALA A 1 237 ? -3.702 -0.376 20.795 1.00 82.38 237 ALA A CA 1
ATOM 1788 C C . ALA A 1 237 ? -4.136 -1.073 19.485 1.00 82.38 237 ALA A C 1
ATOM 1790 O O . ALA A 1 237 ? -3.409 -1.026 18.494 1.00 82.38 237 ALA A O 1
ATOM 1791 N N . ALA A 1 238 ? -5.338 -1.661 19.458 1.00 88.31 238 ALA A N 1
ATOM 1792 C CA . ALA A 1 238 ? -5.898 -2.283 18.260 1.00 88.31 238 ALA A CA 1
ATOM 1793 C C . ALA A 1 238 ? -6.163 -1.269 17.136 1.00 88.31 238 ALA A C 1
ATOM 1795 O O . ALA A 1 238 ? -5.936 -1.592 15.975 1.00 88.31 238 ALA A O 1
ATOM 1796 N N . ALA A 1 239 ? -6.586 -0.044 17.465 1.00 89.56 239 ALA A N 1
ATOM 1797 C CA . ALA A 1 239 ? -6.855 0.995 16.474 1.00 89.56 239 ALA A CA 1
ATOM 1798 C C . ALA A 1 239 ? -5.586 1.413 15.739 1.00 89.56 239 ALA A C 1
ATOM 1800 O O . ALA A 1 239 ? -5.578 1.478 14.517 1.00 89.56 239 ALA A O 1
ATOM 1801 N N . VAL A 1 240 ? -4.492 1.614 16.475 1.00 87.75 240 VAL A N 1
ATOM 1802 C CA . VAL A 1 240 ? -3.183 1.921 15.888 1.00 87.75 240 VAL A CA 1
ATOM 1803 C C . VAL A 1 240 ? -2.755 0.831 14.907 1.00 87.75 240 VAL A C 1
ATOM 1805 O O . VAL A 1 240 ? -2.397 1.125 13.767 1.00 87.75 240 VAL A O 1
ATOM 1808 N N . GLN A 1 241 ? -2.808 -0.432 15.336 1.00 88.81 241 GLN A N 1
ATOM 1809 C CA . GLN A 1 241 ? -2.375 -1.543 14.496 1.00 88.81 241 GLN A CA 1
ATOM 1810 C C . GLN A 1 241 ? -3.293 -1.733 13.280 1.00 88.81 241 GLN A C 1
ATOM 1812 O O . GLN A 1 241 ? -2.808 -2.005 12.183 1.00 88.81 241 GLN A O 1
ATOM 1817 N N . ALA A 1 242 ? -4.600 -1.538 13.450 1.00 92.12 242 ALA A N 1
ATOM 1818 C CA . ALA A 1 242 ? -5.575 -1.578 12.369 1.00 92.12 242 ALA A CA 1
ATOM 1819 C C . ALA A 1 242 ? -5.377 -0.453 11.352 1.00 92.12 242 ALA A C 1
ATOM 1821 O O . ALA A 1 242 ? -5.426 -0.707 10.150 1.00 92.12 242 ALA A O 1
ATOM 1822 N N . SER A 1 243 ? -5.041 0.754 11.798 1.00 91.62 243 SER A N 1
ATOM 1823 C CA . SER A 1 243 ? -4.681 1.846 10.895 1.00 91.62 243 SER A CA 1
ATOM 1824 C C . SER A 1 243 ? -3.423 1.540 10.084 1.00 91.62 243 SER A C 1
ATOM 1826 O O . SER A 1 243 ? -3.382 1.864 8.904 1.00 91.62 243 SER A O 1
ATOM 1828 N N . MET A 1 244 ? -2.433 0.842 10.653 1.00 90.56 244 MET A N 1
ATOM 1829 C CA . MET A 1 244 ? -1.265 0.383 9.887 1.00 90.56 244 MET A CA 1
ATOM 1830 C C . MET A 1 244 ? -1.598 -0.713 8.864 1.00 90.56 244 MET A C 1
ATOM 1832 O O . MET A 1 244 ? -0.941 -0.800 7.827 1.00 90.56 244 MET A O 1
ATOM 1836 N N . VAL A 1 245 ? -2.582 -1.577 9.143 1.00 90.94 245 VAL A N 1
ATOM 1837 C CA . VAL A 1 245 ? -3.095 -2.541 8.151 1.00 90.94 245 VAL A CA 1
ATOM 1838 C C . VAL A 1 245 ? -3.766 -1.795 7.004 1.00 90.94 245 VAL A C 1
ATOM 1840 O O . VAL A 1 245 ? -3.448 -2.043 5.843 1.00 90.94 245 VAL A O 1
ATOM 1843 N N . TYR A 1 246 ? -4.667 -0.873 7.340 1.00 91.38 246 TYR A N 1
ATOM 1844 C CA . TYR A 1 246 ? -5.457 -0.112 6.381 1.00 91.38 246 TYR A CA 1
ATOM 1845 C C . TYR A 1 246 ? -4.585 0.779 5.479 1.00 91.38 246 TYR A C 1
ATOM 1847 O O . TYR A 1 246 ? -4.726 0.746 4.258 1.00 91.38 246 TYR A O 1
ATOM 1855 N N . ASP A 1 247 ? -3.622 1.501 6.056 1.00 91.31 247 ASP A N 1
ATOM 1856 C CA . ASP A 1 247 ? -2.659 2.318 5.309 1.00 91.31 247 ASP A CA 1
ATOM 1857 C C . ASP A 1 247 ? -1.798 1.471 4.356 1.00 91.31 247 ASP A C 1
ATOM 1859 O O . ASP A 1 247 ? -1.671 1.785 3.171 1.00 91.31 247 ASP A O 1
ATOM 1863 N N . ALA A 1 248 ? -1.257 0.346 4.836 1.00 89.75 248 ALA A N 1
ATOM 1864 C CA . ALA A 1 248 ? -0.452 -0.541 4.001 1.00 89.75 248 ALA A CA 1
ATOM 1865 C C . ALA A 1 248 ? -1.277 -1.187 2.874 1.00 89.75 248 ALA A C 1
ATOM 1867 O O . ALA A 1 248 ? -0.757 -1.374 1.774 1.00 89.75 248 ALA A O 1
ATOM 1868 N N . TYR A 1 249 ? -2.554 -1.494 3.123 1.00 90.19 249 TYR A N 1
ATOM 1869 C CA . TYR A 1 249 ? -3.483 -1.990 2.109 1.00 90.19 249 TYR A CA 1
ATOM 1870 C C . TYR A 1 249 ? -3.707 -0.970 0.989 1.00 90.19 249 TYR A C 1
ATOM 1872 O O . TYR A 1 249 ? -3.528 -1.317 -0.179 1.00 90.19 249 TYR A O 1
ATOM 1880 N N . ASN A 1 250 ? -4.031 0.282 1.327 1.00 90.44 250 ASN A N 1
ATOM 1881 C CA . ASN A 1 250 ? -4.271 1.327 0.328 1.00 90.44 250 ASN A CA 1
ATOM 1882 C C . ASN A 1 250 ? -3.014 1.604 -0.501 1.00 90.44 250 ASN A C 1
ATOM 1884 O O .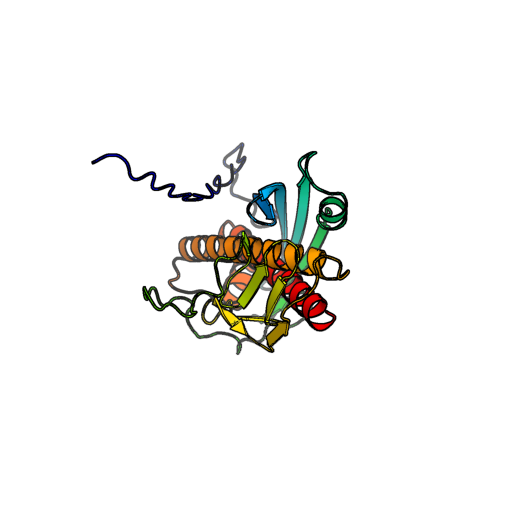 ASN A 1 250 ? -3.063 1.585 -1.728 1.00 90.44 250 ASN A O 1
ATOM 1888 N N . ASN A 1 251 ? -1.859 1.737 0.153 1.00 91.56 251 ASN A N 1
ATOM 1889 C CA . ASN A 1 251 ? -0.594 1.943 -0.546 1.00 91.56 251 ASN A CA 1
ATOM 1890 C C . ASN A 1 251 ? -0.208 0.752 -1.448 1.00 91.56 251 ASN A C 1
ATOM 1892 O O . ASN A 1 251 ? 0.308 0.944 -2.554 1.00 91.56 251 ASN A O 1
ATOM 1896 N N . ALA A 1 252 ? -0.462 -0.489 -1.013 1.00 91.94 252 ALA A N 1
ATOM 1897 C CA . ALA A 1 252 ? -0.271 -1.668 -1.857 1.00 91.94 252 ALA A CA 1
ATOM 1898 C C . ALA A 1 252 ? -1.216 -1.640 -3.068 1.00 91.94 252 ALA A C 1
ATOM 1900 O O . ALA A 1 252 ? -0.786 -1.906 -4.187 1.00 91.94 252 ALA A O 1
ATOM 1901 N N . HIS A 1 253 ? -2.486 -1.291 -2.864 1.00 91.75 253 HIS A N 1
ATOM 1902 C CA . HIS A 1 253 ? -3.469 -1.210 -3.938 1.00 91.75 253 HIS A CA 1
ATOM 1903 C C . HIS A 1 253 ? -3.100 -0.138 -4.976 1.00 91.75 253 HIS A C 1
ATOM 1905 O O . HIS A 1 253 ? -3.095 -0.419 -6.175 1.00 91.75 253 HIS A O 1
ATOM 1911 N N . ASP A 1 254 ? -2.712 1.057 -4.532 1.00 93.44 254 ASP A N 1
ATOM 1912 C CA . ASP A 1 254 ? -2.325 2.165 -5.409 1.00 93.44 254 ASP A CA 1
ATOM 1913 C C . ASP A 1 254 ? -1.084 1.833 -6.242 1.00 93.44 254 ASP A C 1
ATOM 1915 O O . ASP A 1 254 ? -1.073 2.019 -7.461 1.00 93.44 254 ASP A O 1
ATOM 1919 N N . THR A 1 255 ? -0.044 1.290 -5.603 1.00 95.12 255 THR A N 1
ATOM 1920 C CA . THR A 1 255 ? 1.196 0.908 -6.300 1.00 95.12 255 THR A CA 1
ATOM 1921 C C . THR A 1 255 ? 0.982 -0.268 -7.252 1.00 95.12 255 THR A C 1
ATOM 1923 O O . THR A 1 255 ? 1.552 -0.279 -8.344 1.00 95.12 255 THR A O 1
ATOM 1926 N N . LEU A 1 256 ? 0.119 -1.229 -6.909 1.00 96.62 256 LEU A N 1
ATOM 1927 C CA . LEU A 1 256 ? -0.266 -2.305 -7.822 1.00 96.62 256 LEU A CA 1
ATOM 1928 C C . LEU A 1 256 ? -1.008 -1.763 -9.050 1.00 96.62 256 LEU A C 1
ATOM 1930 O O . LEU A 1 256 ? -0.639 -2.078 -10.181 1.00 96.62 256 LEU A O 1
ATOM 1934 N N . SER A 1 257 ? -2.010 -0.913 -8.827 1.00 96.06 257 SER A N 1
ATOM 1935 C CA . SER A 1 257 ? -2.798 -0.284 -9.891 1.00 96.06 257 SER A CA 1
ATOM 1936 C C . SER A 1 257 ? -1.914 0.547 -10.828 1.00 96.06 257 SER A C 1
ATOM 1938 O O . SER A 1 257 ? -1.998 0.425 -12.054 1.00 96.06 257 SER A O 1
ATOM 1940 N N . ALA A 1 258 ? -0.978 1.322 -10.271 1.00 96.31 258 ALA A N 1
ATOM 1941 C CA . ALA A 1 258 ? 0.004 2.067 -11.050 1.00 96.31 258 ALA A CA 1
ATOM 1942 C C . ALA A 1 258 ? 0.923 1.138 -11.864 1.00 96.31 258 ALA A C 1
ATOM 1944 O O . ALA A 1 258 ? 1.130 1.382 -13.054 1.00 96.31 258 ALA A O 1
ATOM 1945 N N . ALA A 1 259 ? 1.433 0.048 -11.272 1.00 97.19 259 ALA A N 1
ATOM 1946 C CA . ALA A 1 259 ? 2.232 -0.947 -11.993 1.00 97.19 259 ALA A CA 1
ATOM 1947 C C . ALA A 1 259 ? 1.459 -1.546 -13.177 1.00 97.19 259 ALA A C 1
ATOM 1949 O O . ALA A 1 259 ? 1.964 -1.538 -14.302 1.00 97.19 259 ALA A O 1
ATOM 1950 N N . TYR A 1 260 ? 0.225 -2.003 -12.951 1.00 97.88 260 TYR A N 1
ATOM 1951 C CA . TYR A 1 260 ? -0.663 -2.504 -14.001 1.00 97.88 260 TYR A CA 1
ATOM 1952 C C . TYR A 1 260 ? -0.856 -1.469 -15.119 1.00 97.88 260 TYR A C 1
ATOM 1954 O O . TYR A 1 260 ? -0.745 -1.796 -16.307 1.00 97.88 260 TYR A O 1
ATOM 1962 N N . GLY A 1 261 ? -1.094 -0.209 -14.747 1.00 97.44 261 GLY A N 1
ATOM 1963 C CA . GLY A 1 261 ? -1.233 0.909 -15.674 1.00 97.44 261 GLY A CA 1
ATOM 1964 C C . GLY A 1 261 ? 0.003 1.086 -16.555 1.00 97.44 261 GLY A C 1
ATOM 1965 O O . GLY A 1 261 ? -0.121 1.096 -17.780 1.00 97.44 261 GLY A O 1
ATOM 1966 N N . TYR A 1 262 ? 1.197 1.157 -15.964 1.00 97.56 262 TYR A N 1
ATOM 1967 C CA . TYR A 1 262 ? 2.449 1.304 -16.714 1.00 97.56 262 TYR A CA 1
ATOM 1968 C C . TYR A 1 262 ? 2.710 0.126 -17.647 1.00 97.56 262 TYR A C 1
ATOM 1970 O O . TYR A 1 262 ? 3.020 0.337 -18.817 1.00 97.56 262 TYR A O 1
ATOM 1978 N N . ILE A 1 263 ? 2.511 -1.106 -17.174 1.00 97.50 263 ILE A N 1
ATOM 1979 C CA . ILE A 1 263 ? 2.706 -2.309 -17.993 1.00 97.50 263 ILE A CA 1
ATOM 1980 C C . ILE A 1 263 ? 1.715 -2.342 -19.160 1.00 97.50 263 ILE A C 1
ATOM 1982 O O . ILE A 1 263 ? 2.073 -2.725 -20.271 1.00 97.50 263 ILE A O 1
ATOM 1986 N N . SER A 1 264 ? 0.477 -1.896 -18.955 1.00 96.56 264 SER A N 1
ATOM 1987 C CA . SER A 1 264 ? -0.530 -1.842 -20.021 1.00 96.56 264 SER A CA 1
ATOM 1988 C C . SER A 1 264 ? -0.136 -0.915 -21.177 1.00 96.56 264 SER A C 1
ATOM 1990 O O . SER A 1 264 ? -0.484 -1.207 -22.324 1.00 96.56 264 SER A O 1
ATOM 1992 N N . HIS A 1 265 ? 0.629 0.144 -20.894 1.00 94.75 265 HIS A N 1
ATOM 1993 C CA . HIS A 1 265 ? 1.078 1.144 -21.870 1.00 94.75 265 HIS A CA 1
ATOM 1994 C C . HIS A 1 265 ? 2.460 0.858 -22.491 1.00 94.75 265 HIS A C 1
ATOM 1996 O O . HIS A 1 265 ? 2.894 1.621 -23.355 1.00 94.75 265 HIS A O 1
ATOM 2002 N N . MET A 1 266 ? 3.143 -0.222 -22.086 1.00 93.56 266 MET A N 1
ATOM 2003 C CA . MET A 1 266 ? 4.386 -0.694 -22.722 1.00 93.56 266 MET A CA 1
ATOM 2004 C C . MET A 1 266 ? 4.136 -1.349 -24.078 1.00 93.56 266 MET A C 1
ATOM 2006 O O . MET A 1 266 ? 4.975 -1.120 -24.975 1.00 93.56 266 MET A O 1
#

pLDDT: mean 78.26, std 21.89, range [24.06, 97.88]

Radius of gyration: 20.24 Å; Cα contacts (8 Å, |Δi|>4): 479; chains: 1; bounding box: 63×46×57 Å

Mean predicted aligned error: 10.42 Å

Solvent-accessible surface area (backbone atoms only — not comparable to full-atom values): 14879 Å² total; per-residue (Å²): 135,89,78,89,80,80,78,79,80,75,82,76,78,77,76,71,74,62,80,75,84,69,89,63,99,59,81,75,48,56,42,53,46,73,51,61,48,69,44,79,36,51,50,78,91,36,82,36,31,37,37,34,42,35,41,37,39,43,43,49,73,62,86,90,30,34,42,30,44,38,35,41,37,39,42,60,55,65,42,90,85,43,50,70,69,54,54,70,66,59,60,67,46,76,50,76,48,44,37,35,35,50,96,92,41,50,26,50,72,84,41,70,64,65,88,83,66,54,89,47,68,47,70,79,87,70,80,82,78,92,84,77,82,82,70,74,88,54,80,38,62,46,42,41,85,79,38,28,26,40,40,22,66,89,50,38,29,34,41,39,22,22,51,40,60,30,70,46,64,54,72,39,57,29,84,55,77,48,75,47,69,76,42,45,58,85,42,89,40,43,64,58,23,51,50,20,25,24,47,17,43,51,25,49,49,51,20,53,55,30,44,53,53,32,29,62,70,71,73,40,96,52,67,33,65,68,54,36,53,49,29,38,69,71,31,49,76,50,12,60,35,21,48,48,23,53,51,22,46,52,52,17,49,52,25,30,34,51,19,28,52,32,56,71,74,106